Protein AF-A0A838RZT7-F1 (afdb_monomer)

pLDDT: mean 92.06, std 7.46, range [57.22, 98.12]

Foldseek 3Di:
DALVVLVVVLVVQLVVLVVVVVPPDDLFDPLLVLLLVVCLCVLFPHPLVVCVLVPNPQQADPDPLRGGPNSLVVLVVSLVSLVVVCVVLVPDVVVVCVVPVVVVVVLVVLLVVLVPDPRNVSSVSVSSSVVSVVSSLVSLVSGPDNVRSVLVSLSNSCSCQVSQLVSCVPSVVVQQWDADPPPRDIAGQRRHPHNVSSVVSCVVSVVSVVVVVVVVVVVVVD

Solvent-accessible surface area (backbone atoms only — not comparable to full-atom values): 12101 Å² total; per-residue (Å²): 131,62,46,69,58,52,49,51,52,48,52,51,50,36,51,50,52,51,54,55,55,70,67,48,90,65,68,58,64,80,69,56,53,56,42,33,52,52,49,50,46,71,72,26,44,49,64,20,55,52,39,38,75,73,71,40,83,75,35,47,40,95,40,92,72,75,39,28,68,57,42,52,50,53,53,48,52,52,41,53,52,42,51,50,51,43,58,75,68,63,63,62,62,70,56,54,45,65,80,34,48,70,60,46,51,50,53,52,50,58,55,59,52,22,79,78,39,100,50,37,71,53,43,44,56,51,51,59,55,56,54,42,55,62,45,36,50,48,56,38,66,68,33,89,34,37,69,62,36,50,53,49,40,54,50,59,37,44,53,46,57,53,56,50,17,54,45,20,47,74,59,36,45,90,63,2,41,49,60,41,93,87,78,62,51,78,39,60,14,19,54,25,90,30,48,68,58,39,49,51,52,50,50,56,47,49,54,50,51,52,54,51,51,55,53,53,54,52,65,76,74,109

Radius of gyration: 19.71 Å; Cα contacts (8 Å, |Δi|>4): 208; chains: 1; bounding box: 55×35×56 Å

Sequence (222 aa):
MPSSLALFLTFGFVAFLFRRDFRQRSNVTGALWLPVCWVLISASRPVSAWLSLWGFPGAGGSSLEEGSPVDATVYSALLASGVYVLVKRRVRLSEIIQDNAWLTVFFVYCFLAVFWSDFPIVALKRWVKILGHPIMALIVFTEPDPEESLIRLIKRCAYIIVPFSVLFIKYYPQWGREFDPWTGQGTFTGITTGKNALGRDCLILGFFLVWHMLNTWRKERG

Secondary structure (DSSP, 8-state):
--HHHHHHHHHHHHHHHHHHHHHS--S--GGGHHHHHHHHHHTS--HHHHHHHTT-TTSS-SSTTT--HHHHHHHHHHHHHHHHHHHHTT--HHHHHHHTHHHHHHHHHHHHTTTT-SSHHHHHHHHHHHTHHHHHHHHHHTSSSHHHHHHHHHHHHHHHHHHHHHHHHHH-HHHHEEE-TTT--EEE-TTSSSHHHHHHHHHHHHHHHHHHHHHHHHHHH-

Structure (mmCIF, N/CA/C/O backbone):
data_AF-A0A838RZT7-F1
#
_entry.id   AF-A0A838RZT7-F1
#
loop_
_atom_site.group_PDB
_atom_site.id
_atom_site.type_symbol
_atom_site.label_atom_id
_atom_site.label_alt_id
_atom_site.label_comp_id
_atom_site.label_asym_id
_atom_site.label_entity_id
_atom_site.label_seq_id
_atom_site.pdbx_PDB_ins_code
_atom_site.Cartn_x
_atom_site.Cartn_y
_atom_site.Cartn_z
_atom_site.occupancy
_atom_site.B_iso_or_equiv
_atom_site.auth_seq_id
_atom_site.auth_comp_id
_atom_site.auth_asym_id
_atom_site.auth_atom_id
_atom_site.pdbx_PDB_model_num
ATOM 1 N N . MET A 1 1 ? -4.779 -13.699 -28.980 1.00 82.00 1 MET A N 1
ATOM 2 C CA . MET A 1 1 ? -5.606 -12.525 -28.625 1.00 82.00 1 MET A CA 1
ATOM 3 C C . MET A 1 1 ? -4.704 -11.296 -28.586 1.00 82.00 1 MET A C 1
ATOM 5 O O . MET A 1 1 ? -3.638 -11.410 -27.989 1.00 82.00 1 MET A O 1
ATOM 9 N N . PRO A 1 2 ? -5.075 -10.172 -29.225 1.00 93.56 2 PRO A N 1
ATOM 10 C CA . PRO A 1 2 ? -4.287 -8.938 -29.178 1.00 93.56 2 PRO A CA 1
ATOM 11 C C . PRO A 1 2 ? -4.109 -8.426 -27.741 1.00 93.56 2 PRO A C 1
ATOM 13 O O . PRO A 1 2 ? -5.052 -8.481 -26.949 1.00 93.56 2 PRO A O 1
ATOM 16 N N . SER A 1 3 ? -2.925 -7.906 -27.408 1.00 92.75 3 SER A N 1
ATOM 17 C CA . SER A 1 3 ? -2.612 -7.377 -26.069 1.00 92.75 3 SER A CA 1
ATOM 18 C C . SER A 1 3 ? -3.521 -6.207 -25.675 1.00 92.75 3 SER A C 1
ATOM 20 O O . SER A 1 3 ? -4.005 -6.163 -24.546 1.00 92.75 3 SER A O 1
ATOM 22 N N . SER A 1 4 ? -3.854 -5.329 -26.626 1.00 94.56 4 SER A N 1
ATOM 23 C CA . SER A 1 4 ? -4.798 -4.217 -26.444 1.00 94.56 4 SER A CA 1
ATOM 24 C C . SER A 1 4 ? -6.209 -4.680 -26.069 1.00 94.56 4 SER A C 1
ATOM 26 O O . SER A 1 4 ? -6.841 -4.101 -25.186 1.00 94.56 4 SER A O 1
ATOM 28 N N . LEU A 1 5 ? -6.694 -5.761 -26.686 1.00 96.12 5 LEU A N 1
ATOM 29 C CA . LEU A 1 5 ? -7.985 -6.345 -26.332 1.00 96.12 5 LEU A CA 1
ATOM 30 C C . LEU A 1 5 ? -7.934 -6.951 -24.924 1.00 96.12 5 LEU A C 1
ATOM 32 O O . LEU A 1 5 ? -8.882 -6.797 -24.158 1.00 96.12 5 LEU A O 1
ATOM 36 N N . ALA A 1 6 ? -6.828 -7.609 -24.556 1.00 96.19 6 ALA A N 1
ATOM 37 C CA . ALA A 1 6 ? -6.667 -8.197 -23.225 1.00 96.19 6 ALA A CA 1
ATOM 38 C C . ALA A 1 6 ? -6.643 -7.126 -22.134 1.00 96.19 6 ALA A C 1
ATOM 40 O O . ALA A 1 6 ? -7.280 -7.293 -21.092 1.00 96.19 6 ALA A O 1
ATOM 41 N N . LEU A 1 7 ? -5.979 -6.003 -22.406 1.00 96.06 7 LEU A N 1
ATOM 42 C CA . LEU A 1 7 ? -5.993 -4.814 -21.562 1.00 96.06 7 LEU A CA 1
ATOM 43 C C . LEU A 1 7 ? -7.424 -4.306 -21.353 1.00 96.06 7 LEU A C 1
ATOM 45 O O . LEU A 1 7 ? -7.864 -4.191 -20.211 1.00 96.06 7 LEU A O 1
ATOM 49 N N . PHE A 1 8 ? -8.170 -4.073 -22.438 1.00 97.19 8 PHE A N 1
ATOM 50 C CA . PHE A 1 8 ? -9.547 -3.581 -22.365 1.00 97.19 8 PHE A CA 1
ATOM 51 C C . PHE A 1 8 ? -10.467 -4.531 -21.587 1.00 97.19 8 PHE A C 1
ATOM 53 O O . PHE A 1 8 ? -11.194 -4.087 -20.700 1.00 97.19 8 PHE A O 1
ATOM 60 N N . LEU A 1 9 ? -10.394 -5.842 -21.851 1.00 97.44 9 LEU A N 1
ATOM 61 C CA . LEU A 1 9 ? -11.175 -6.833 -21.104 1.00 97.44 9 LEU A CA 1
ATOM 62 C C . LEU A 1 9 ? -10.796 -6.871 -19.622 1.00 97.44 9 LEU A C 1
ATOM 64 O O . LEU A 1 9 ? -11.674 -7.016 -18.777 1.00 97.44 9 LEU A O 1
ATOM 68 N N . THR A 1 10 ? -9.512 -6.709 -19.294 1.00 97.44 10 THR A N 1
ATOM 69 C CA . THR A 1 10 ? -9.046 -6.697 -17.902 1.00 97.44 10 THR A CA 1
ATOM 70 C C . THR A 1 10 ? -9.573 -5.466 -17.175 1.00 97.44 10 THR A C 1
ATOM 72 O O . THR A 1 10 ? -10.178 -5.604 -16.116 1.00 97.44 10 THR A O 1
ATOM 75 N N . PHE A 1 11 ? -9.443 -4.274 -17.762 1.00 97.56 11 PHE A N 1
ATOM 76 C CA . PHE A 1 11 ? -10.029 -3.055 -17.201 1.00 97.56 11 PHE A CA 1
ATOM 77 C C . PHE A 1 11 ? -11.551 -3.154 -17.066 1.00 97.56 11 PHE A C 1
ATOM 79 O O . PHE A 1 11 ? -12.089 -2.798 -16.020 1.00 97.56 11 PHE A O 1
ATOM 86 N N . GLY A 1 12 ? -12.243 -3.685 -18.077 1.00 97.81 12 GLY A N 1
ATOM 87 C CA . GLY A 1 12 ? -13.686 -3.916 -18.030 1.00 97.81 12 GLY A CA 1
ATOM 88 C C . GLY A 1 12 ? -14.090 -4.880 -16.912 1.00 97.81 12 GLY A C 1
ATOM 89 O O . GLY A 1 12 ? -15.036 -4.607 -16.175 1.00 97.81 12 GLY A O 1
ATOM 90 N N . PHE A 1 13 ? -13.339 -5.968 -16.727 1.00 97.94 13 PHE A N 1
ATOM 91 C CA . PHE A 1 13 ? -13.552 -6.930 -15.647 1.00 97.94 13 PHE A CA 1
ATOM 92 C C . PHE A 1 13 ? -13.333 -6.302 -14.265 1.00 97.94 13 PHE A C 1
ATOM 94 O O . PHE A 1 13 ? -14.192 -6.418 -13.392 1.00 97.94 13 PHE A O 1
ATOM 101 N N . VAL A 1 14 ? -12.232 -5.571 -14.076 1.00 97.69 14 VAL A N 1
ATOM 102 C CA . VAL A 1 14 ? -11.932 -4.849 -12.828 1.00 97.69 14 VAL A CA 1
ATOM 103 C C . VAL A 1 14 ? -13.027 -3.821 -12.527 1.00 97.69 14 VAL A C 1
ATOM 105 O O . VAL A 1 14 ? -13.560 -3.786 -11.417 1.00 97.69 14 VAL A O 1
ATOM 108 N N . ALA A 1 15 ? -13.430 -3.026 -13.522 1.00 97.50 15 ALA A N 1
ATOM 109 C CA . ALA A 1 15 ? -14.501 -2.042 -13.388 1.00 97.50 15 ALA A CA 1
ATOM 110 C C . ALA A 1 15 ? -15.843 -2.698 -13.032 1.00 97.50 15 ALA A C 1
ATOM 112 O O . ALA A 1 15 ? -16.579 -2.187 -12.187 1.00 97.50 15 ALA A O 1
ATOM 113 N N . PHE A 1 16 ? -16.154 -3.854 -13.624 1.00 97.62 16 PHE A N 1
ATOM 114 C CA . PHE A 1 16 ? -17.329 -4.645 -13.271 1.00 97.62 16 PHE A CA 1
ATOM 115 C C . PHE A 1 16 ? -17.290 -5.117 -11.808 1.00 97.62 16 PHE A C 1
ATOM 117 O O . PHE A 1 16 ? -18.288 -4.967 -11.096 1.00 97.62 16 PHE A O 1
ATOM 124 N N . LEU A 1 17 ? -16.146 -5.624 -11.332 1.00 96.44 17 LEU A N 1
ATOM 125 C CA . LEU A 1 17 ? -15.973 -6.059 -9.941 1.00 96.44 17 LEU A CA 1
ATOM 126 C C . LEU A 1 17 ? -16.162 -4.903 -8.951 1.00 96.44 17 LEU A C 1
ATOM 128 O O . LEU A 1 17 ? -16.921 -5.041 -7.990 1.00 96.44 17 LEU A O 1
ATOM 132 N N . PHE A 1 18 ? -15.550 -3.744 -9.212 1.00 95.69 18 PHE A N 1
ATOM 133 C CA . PHE A 1 18 ? -15.743 -2.551 -8.383 1.00 95.69 18 PHE A CA 1
ATOM 134 C C . PHE A 1 18 ? -17.178 -2.027 -8.442 1.00 95.69 18 PHE A C 1
ATOM 136 O O . PHE A 1 18 ? -17.748 -1.697 -7.405 1.00 95.69 18 PHE A O 1
ATOM 143 N N . ARG A 1 19 ? -17.816 -2.012 -9.619 1.00 95.12 19 ARG A N 1
ATOM 144 C CA . ARG A 1 19 ? -19.232 -1.632 -9.753 1.00 95.12 19 ARG A CA 1
ATOM 145 C C . ARG A 1 19 ? -20.133 -2.534 -8.912 1.00 95.12 19 ARG A C 1
ATOM 147 O O . ARG A 1 19 ? -21.086 -2.043 -8.310 1.00 95.12 19 ARG A O 1
ATOM 154 N N . ARG A 1 20 ? -19.856 -3.841 -8.870 1.00 94.00 20 ARG A N 1
ATOM 155 C CA . ARG A 1 20 ? -20.589 -4.782 -8.016 1.00 94.00 20 ARG A CA 1
ATOM 156 C C . ARG A 1 20 ? -20.328 -4.510 -6.534 1.00 94.00 20 ARG A C 1
ATOM 158 O O . ARG A 1 20 ? -21.285 -4.498 -5.771 1.00 94.00 20 ARG A O 1
ATOM 165 N N . ASP A 1 21 ? -19.080 -4.255 -6.144 1.00 92.81 21 ASP A N 1
ATOM 166 C CA . ASP A 1 21 ? -18.709 -3.941 -4.755 1.00 92.81 21 ASP A CA 1
ATOM 167 C C . ASP A 1 21 ? -19.373 -2.651 -4.254 1.00 92.81 21 ASP A C 1
ATOM 169 O O . ASP A 1 21 ? -19.960 -2.651 -3.180 1.00 92.81 21 ASP A O 1
ATOM 173 N N . PHE A 1 22 ? -19.384 -1.582 -5.056 1.00 90.31 22 PHE A N 1
ATOM 174 C CA . PHE A 1 22 ? -20.028 -0.312 -4.695 1.00 90.31 22 PHE A CA 1
ATOM 175 C C . PHE A 1 22 ? -21.553 -0.379 -4.612 1.00 90.31 22 PHE A C 1
ATOM 177 O O . PHE A 1 22 ? -22.171 0.443 -3.941 1.00 90.31 22 PHE A O 1
ATOM 184 N N . ARG A 1 23 ? -22.181 -1.336 -5.302 1.00 90.25 23 ARG A N 1
ATOM 185 C CA . ARG A 1 23 ? -23.630 -1.563 -5.202 1.00 90.25 23 ARG A CA 1
ATOM 186 C C . ARG A 1 23 ? -24.026 -2.273 -3.910 1.00 90.25 23 ARG A C 1
ATOM 188 O O . ARG A 1 23 ? -25.194 -2.211 -3.533 1.00 90.25 23 ARG A O 1
ATOM 195 N N . GLN A 1 24 ? -23.091 -2.952 -3.248 1.00 87.12 24 GLN A N 1
ATOM 196 C CA . GLN A 1 24 ? -23.346 -3.546 -1.941 1.00 87.12 24 GLN A CA 1
ATOM 197 C C . GLN A 1 24 ? -23.411 -2.413 -0.915 1.00 87.12 24 GLN A C 1
ATOM 199 O O . GLN A 1 24 ? -22.436 -1.684 -0.743 1.00 87.12 24 GLN A O 1
ATOM 204 N N . ARG A 1 25 ? -24.565 -2.245 -0.253 1.00 75.12 25 ARG A N 1
ATOM 205 C CA . ARG A 1 25 ? -24.696 -1.266 0.832 1.00 75.12 25 ARG A CA 1
ATOM 206 C C . ARG A 1 25 ? -23.724 -1.651 1.936 1.00 75.12 25 ARG A C 1
ATOM 208 O O . ARG A 1 25 ? -23.801 -2.749 2.471 1.00 75.12 25 ARG A O 1
ATOM 215 N N . SER A 1 26 ? -22.804 -0.743 2.208 1.00 79.00 26 SER A N 1
ATOM 216 C CA . SER A 1 26 ? -21.683 -0.942 3.104 1.00 79.00 26 SER A CA 1
ATOM 217 C C . SER A 1 26 ? -21.785 -0.045 4.314 1.00 79.00 26 SER A C 1
ATOM 219 O O . SER A 1 26 ? -22.011 1.153 4.130 1.00 79.00 26 SER A O 1
ATOM 221 N N . ASN A 1 27 ? -21.482 -0.556 5.503 1.00 87.69 27 ASN A N 1
ATOM 222 C CA . ASN A 1 27 ? -21.267 0.302 6.666 1.00 87.69 27 ASN A CA 1
ATOM 223 C C . ASN A 1 27 ? -19.774 0.632 6.846 1.00 87.69 27 ASN A C 1
ATOM 225 O O . ASN A 1 27 ? -19.214 0.503 7.930 1.00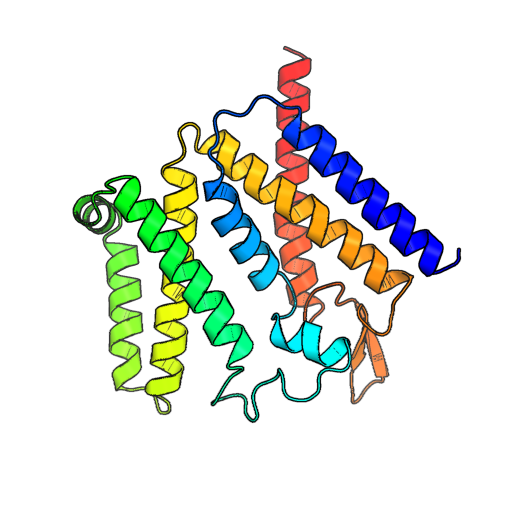 87.69 27 ASN A O 1
ATOM 229 N N . VAL A 1 28 ? -19.108 1.031 5.754 1.00 92.06 28 VAL A N 1
ATOM 230 C CA . VAL A 1 28 ? -17.689 1.425 5.761 1.00 92.06 28 VAL A CA 1
ATOM 231 C C . VAL A 1 28 ? -17.520 2.806 5.149 1.00 92.06 28 VAL A C 1
ATOM 233 O O . VAL A 1 28 ? -18.198 3.177 4.188 1.00 92.06 28 VAL A O 1
ATOM 236 N N . THR A 1 29 ? -16.590 3.575 5.695 1.00 94.19 29 THR A N 1
ATOM 237 C CA . THR A 1 29 ? -16.302 4.935 5.254 1.00 94.19 29 THR A CA 1
ATOM 238 C C . THR A 1 29 ? -15.321 4.962 4.078 1.00 94.19 29 THR A C 1
ATOM 240 O O . THR A 1 29 ? -14.601 4.003 3.790 1.00 94.19 29 THR A O 1
ATOM 243 N N . GLY A 1 30 ? -15.243 6.110 3.396 1.00 93.94 30 GLY A N 1
ATOM 244 C CA . GLY A 1 30 ? -14.281 6.326 2.309 1.00 93.94 30 GLY A CA 1
ATOM 245 C C . GLY A 1 30 ? -12.810 6.260 2.744 1.00 93.94 30 GLY A C 1
ATOM 246 O O . GLY A 1 30 ? -11.941 6.084 1.894 1.00 93.94 30 GLY A O 1
ATOM 247 N N . ALA A 1 31 ? -12.516 6.343 4.046 1.00 95.88 31 ALA A N 1
ATOM 248 C CA . ALA A 1 31 ? -11.150 6.254 4.559 1.00 95.88 31 ALA A CA 1
ATOM 249 C C . ALA A 1 31 ? -10.496 4.887 4.296 1.00 95.88 31 ALA A C 1
ATOM 251 O O . ALA A 1 31 ? -9.271 4.814 4.225 1.00 95.88 31 ALA A O 1
ATOM 252 N N . LEU A 1 32 ? -11.292 3.834 4.067 1.00 96.81 32 LEU A N 1
ATOM 253 C CA . LEU A 1 32 ? -10.810 2.498 3.710 1.00 96.81 32 LEU A CA 1
ATOM 254 C C . LEU A 1 32 ? -9.921 2.489 2.451 1.00 96.81 32 LEU A C 1
ATOM 256 O O . LEU A 1 32 ? -9.091 1.597 2.285 1.00 96.81 32 LEU A O 1
ATOM 260 N N . TRP A 1 33 ? -10.044 3.492 1.574 1.00 97.50 33 TRP A N 1
ATOM 261 C CA . TRP A 1 33 ? -9.166 3.631 0.411 1.00 97.50 33 TRP A CA 1
ATOM 262 C C . TRP A 1 33 ? -7.701 3.884 0.770 1.00 97.50 33 TRP A C 1
ATOM 264 O O . TRP A 1 33 ? -6.833 3.500 -0.007 1.00 97.50 33 TRP A O 1
ATOM 274 N N . LEU A 1 34 ? -7.405 4.457 1.941 1.00 97.88 34 LEU A N 1
ATOM 275 C CA . LEU A 1 34 ? -6.026 4.652 2.395 1.00 97.88 34 LEU A CA 1
ATOM 276 C C . LEU A 1 34 ? -5.319 3.298 2.626 1.00 97.88 34 LEU A C 1
ATOM 278 O O . LEU A 1 34 ? -4.304 3.063 1.964 1.00 97.88 34 LEU A O 1
ATOM 282 N N . PRO A 1 35 ? -5.863 2.364 3.442 1.00 98.00 35 PRO A N 1
ATOM 283 C CA . PRO A 1 35 ? -5.354 0.997 3.524 1.00 98.00 35 PRO A CA 1
ATOM 284 C C . PRO A 1 35 ? -5.303 0.266 2.179 1.00 98.00 35 PRO A C 1
ATOM 286 O O . PRO A 1 35 ? -4.328 -0.432 1.916 1.00 98.00 35 PRO A O 1
ATOM 289 N N . VAL A 1 36 ? -6.310 0.436 1.309 1.00 97.81 36 VAL A N 1
ATOM 290 C CA . VAL A 1 36 ? -6.311 -0.194 -0.026 1.00 97.81 36 VAL A CA 1
ATOM 291 C C . VAL A 1 36 ? -5.107 0.279 -0.839 1.00 97.81 36 VAL A C 1
ATOM 293 O O . VAL A 1 36 ? -4.337 -0.546 -1.321 1.00 97.81 36 VAL A O 1
ATOM 296 N N . CYS A 1 37 ? -4.896 1.592 -0.953 1.00 97.62 37 CYS A N 1
ATOM 297 C CA . CYS A 1 37 ? -3.746 2.152 -1.661 1.00 97.62 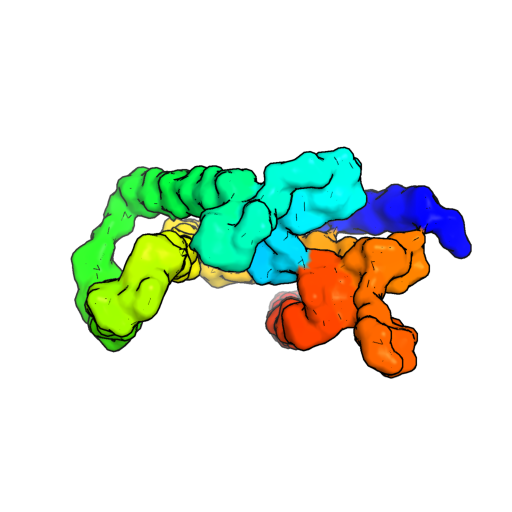37 CYS A CA 1
ATOM 298 C C . CYS A 1 37 ? -2.422 1.699 -1.038 1.00 97.62 37 CYS A C 1
ATOM 300 O O . CYS A 1 37 ? -1.509 1.311 -1.764 1.00 97.62 37 CYS A O 1
ATOM 302 N N . TRP A 1 38 ? -2.324 1.693 0.294 1.00 97.62 38 TRP A N 1
ATOM 303 C CA . TRP A 1 38 ? -1.126 1.237 0.998 1.00 97.62 38 TRP A CA 1
ATOM 304 C C . TRP A 1 38 ? -0.773 -0.214 0.659 1.00 97.62 38 TRP A C 1
ATOM 306 O O . TRP A 1 38 ? 0.375 -0.506 0.317 1.00 97.62 38 TRP A O 1
ATOM 316 N N . VAL A 1 39 ? -1.754 -1.119 0.724 1.00 96.44 39 VAL A N 1
ATOM 317 C CA . VAL A 1 39 ? -1.558 -2.538 0.409 1.00 96.44 39 VAL A CA 1
ATOM 318 C C . VAL A 1 39 ? -1.238 -2.721 -1.069 1.00 96.44 39 VAL A C 1
ATOM 320 O O . VAL A 1 39 ? -0.294 -3.435 -1.376 1.00 96.44 39 VAL A O 1
ATOM 323 N N . LEU A 1 40 ? -1.945 -2.050 -1.983 1.00 96.12 40 LEU A N 1
ATOM 324 C CA . LEU A 1 40 ? -1.673 -2.144 -3.423 1.00 96.12 40 LEU A CA 1
ATOM 325 C C . LEU A 1 40 ? -0.251 -1.709 -3.781 1.00 96.12 40 LEU A C 1
ATOM 327 O O . LEU A 1 40 ? 0.411 -2.378 -4.567 1.00 96.12 40 LEU A O 1
ATOM 331 N N . ILE A 1 41 ? 0.233 -0.611 -3.199 1.00 94.69 41 ILE A N 1
ATOM 332 C CA . ILE A 1 41 ? 1.599 -0.129 -3.442 1.00 94.69 41 ILE A CA 1
ATOM 333 C C . ILE A 1 41 ? 2.623 -1.078 -2.800 1.00 94.69 41 ILE A C 1
ATOM 335 O O . ILE A 1 41 ? 3.670 -1.333 -3.385 1.00 94.69 41 ILE A O 1
ATOM 339 N N . SER A 1 42 ? 2.325 -1.630 -1.620 1.00 93.25 42 SER A N 1
ATOM 340 C CA . SER A 1 42 ? 3.234 -2.546 -0.913 1.00 93.25 42 SER A CA 1
ATOM 341 C C . SER A 1 42 ? 3.296 -3.946 -1.541 1.00 93.25 42 SER A C 1
ATOM 343 O O . SER A 1 42 ? 4.341 -4.589 -1.490 1.00 93.25 42 SER A O 1
ATOM 345 N N . ALA A 1 43 ? 2.194 -4.408 -2.135 1.00 93.62 43 ALA A N 1
ATOM 346 C CA . ALA A 1 43 ? 2.046 -5.687 -2.837 1.00 93.62 43 ALA A CA 1
ATOM 347 C C . ALA A 1 43 ? 2.308 -5.563 -4.352 1.00 93.62 43 ALA A C 1
ATOM 349 O O . ALA A 1 43 ? 1.928 -6.419 -5.145 1.00 93.62 43 ALA A O 1
ATOM 350 N N . SER A 1 44 ? 2.913 -4.463 -4.796 1.00 94.12 44 SER A N 1
ATOM 351 C CA . SER A 1 44 ? 3.317 -4.275 -6.188 1.00 94.12 44 SER A CA 1
ATOM 352 C C . SER A 1 44 ? 4.690 -3.613 -6.260 1.00 94.12 44 SER A C 1
ATOM 354 O O . SER A 1 44 ? 5.387 -3.454 -5.256 1.00 94.12 44 SER A O 1
ATOM 356 N N . ARG A 1 45 ? 5.128 -3.270 -7.473 1.00 91.25 45 ARG A N 1
ATOM 357 C CA . ARG A 1 45 ? 6.307 -2.427 -7.675 1.00 91.25 45 ARG A CA 1
ATOM 358 C C . ARG A 1 45 ? 6.063 -1.040 -7.057 1.00 91.25 45 ARG A C 1
ATOM 360 O O . ARG A 1 45 ? 4.949 -0.522 -7.156 1.00 91.25 45 ARG A O 1
ATOM 367 N N . PRO A 1 46 ? 7.093 -0.406 -6.465 1.00 90.88 46 PRO A N 1
ATOM 368 C CA . PRO A 1 46 ? 6.972 0.969 -5.997 1.00 90.88 46 PRO A CA 1
ATOM 369 C C . PRO A 1 46 ? 6.591 1.911 -7.148 1.00 90.88 46 PRO A C 1
ATOM 371 O O . PRO A 1 46 ? 6.829 1.615 -8.322 1.00 90.88 46 PRO A O 1
ATOM 374 N N . VAL A 1 47 ? 6.000 3.060 -6.817 1.00 92.50 47 VAL A N 1
ATOM 375 C CA . VAL A 1 47 ? 5.480 4.013 -7.812 1.00 92.50 47 VAL A CA 1
ATOM 376 C C . VAL A 1 47 ? 6.603 4.505 -8.723 1.00 92.50 47 VAL A C 1
ATOM 378 O O . VAL A 1 47 ? 6.432 4.572 -9.938 1.00 92.50 47 VAL A O 1
ATOM 381 N N . SER A 1 48 ? 7.780 4.762 -8.157 1.00 91.88 48 SER A N 1
ATOM 382 C CA . SER A 1 48 ? 8.981 5.131 -8.912 1.00 91.88 48 SER A CA 1
ATOM 383 C C . SER A 1 48 ? 9.400 4.099 -9.966 1.00 91.88 48 SER A C 1
ATOM 385 O O . SER A 1 48 ? 9.828 4.467 -11.064 1.00 91.88 48 SER A O 1
ATOM 387 N N . ALA A 1 49 ? 9.236 2.807 -9.667 1.00 89.50 49 ALA A N 1
ATOM 388 C CA . ALA A 1 49 ? 9.536 1.726 -10.597 1.00 89.50 49 ALA A CA 1
ATOM 389 C C . ALA A 1 49 ? 8.495 1.663 -11.721 1.00 89.50 49 ALA A C 1
ATOM 391 O O . ALA A 1 49 ? 8.871 1.484 -12.877 1.00 89.50 49 ALA A O 1
ATOM 392 N N . TRP A 1 50 ? 7.209 1.885 -11.425 1.00 91.88 50 TRP A N 1
ATOM 393 C CA . TRP A 1 50 ? 6.184 2.015 -12.469 1.00 91.88 50 TRP A CA 1
ATOM 394 C C . TRP A 1 50 ? 6.458 3.190 -13.409 1.00 91.88 50 TRP A C 1
ATOM 396 O O . TRP A 1 50 ? 6.422 3.017 -14.624 1.00 91.88 50 TRP A O 1
ATOM 406 N N . LEU A 1 51 ? 6.803 4.358 -12.862 1.00 90.88 51 LEU A N 1
ATOM 407 C CA . LEU A 1 51 ? 7.142 5.539 -13.662 1.00 90.88 51 LEU A CA 1
ATOM 408 C C . LEU A 1 51 ? 8.368 5.302 -14.550 1.00 90.88 51 LEU A C 1
ATOM 410 O O . LEU A 1 51 ? 8.358 5.666 -15.725 1.00 90.88 51 LEU A O 1
ATOM 414 N N . SER A 1 52 ? 9.390 4.628 -14.018 1.00 88.25 52 SER A N 1
ATOM 415 C CA . SER A 1 52 ? 10.569 4.240 -14.799 1.00 88.25 52 SER A CA 1
ATOM 416 C C . SER A 1 52 ? 10.197 3.337 -15.984 1.00 88.25 52 SER A C 1
ATOM 418 O O . SER A 1 52 ? 10.672 3.558 -17.094 1.00 88.25 52 SER A O 1
ATOM 420 N N . LEU A 1 53 ? 9.290 2.369 -15.788 1.00 85.19 53 LEU A N 1
ATOM 421 C CA . LEU A 1 53 ? 8.807 1.481 -16.860 1.00 85.19 53 LEU A CA 1
ATOM 422 C C . LEU A 1 53 ? 7.970 2.206 -17.921 1.00 85.19 53 LEU A C 1
ATOM 424 O O . LEU A 1 53 ? 7.909 1.752 -19.062 1.00 85.19 53 LEU A O 1
ATOM 428 N N . TRP A 1 54 ? 7.324 3.312 -17.556 1.00 84.31 54 TRP A N 1
ATOM 429 C CA . TRP A 1 54 ? 6.542 4.150 -18.470 1.00 84.31 54 TRP A CA 1
ATOM 430 C C . TRP A 1 54 ? 7.372 5.218 -19.189 1.00 84.31 54 TRP A C 1
ATOM 432 O O . TRP A 1 54 ? 6.806 6.053 -19.888 1.00 84.31 54 TRP A O 1
ATOM 442 N N . GLY A 1 55 ? 8.701 5.178 -19.061 1.00 83.94 55 GLY A N 1
ATOM 443 C CA . GLY A 1 55 ? 9.591 6.071 -19.798 1.00 83.94 55 GLY A CA 1
ATOM 444 C C . GLY A 1 55 ? 9.851 7.409 -19.110 1.00 83.94 55 GLY A C 1
ATOM 445 O O . GLY A 1 55 ? 10.199 8.368 -19.792 1.00 83.94 55 GLY A O 1
ATOM 446 N N . PHE A 1 56 ? 9.737 7.476 -17.778 1.00 83.75 56 PHE A N 1
ATOM 447 C CA . PHE A 1 56 ? 10.186 8.618 -16.971 1.00 83.75 56 PHE A CA 1
ATOM 448 C C . PHE A 1 56 ? 11.500 8.289 -16.227 1.00 83.75 56 PHE A C 1
ATOM 450 O O . PHE A 1 56 ? 11.485 8.059 -15.010 1.00 83.75 56 PHE A O 1
ATOM 457 N N . PRO A 1 57 ? 12.649 8.221 -16.936 1.00 66.00 57 PRO A N 1
ATOM 458 C CA . PRO A 1 57 ? 13.948 7.956 -16.324 1.00 66.00 57 PRO A CA 1
ATOM 459 C C . PRO A 1 57 ? 14.326 9.124 -15.401 1.00 66.00 57 PRO A C 1
ATOM 461 O O . PRO A 1 57 ? 14.390 10.270 -15.833 1.00 66.00 57 PRO A O 1
ATOM 464 N N . GLY A 1 58 ? 14.521 8.839 -14.111 1.00 66.25 58 GLY A N 1
ATOM 465 C CA . GLY A 1 58 ? 14.763 9.842 -13.059 1.00 66.25 58 GLY A CA 1
ATOM 466 C C . GLY A 1 58 ? 13.736 9.822 -11.923 1.00 66.25 58 GLY A C 1
ATOM 467 O O . GLY A 1 58 ? 13.950 10.448 -10.891 1.00 66.25 58 GLY A O 1
ATOM 468 N N . ALA A 1 59 ? 12.644 9.063 -12.067 1.00 69.44 59 ALA A N 1
ATOM 469 C CA . ALA A 1 59 ? 11.709 8.826 -10.966 1.00 69.44 59 ALA A CA 1
ATOM 470 C C . ALA A 1 59 ? 12.279 7.881 -9.887 1.00 69.44 59 ALA A C 1
ATOM 472 O O . ALA A 1 59 ? 11.833 7.921 -8.739 1.00 69.44 59 ALA A O 1
ATOM 473 N N . GLY A 1 60 ? 13.237 7.018 -10.243 1.00 63.56 60 GLY A N 1
ATOM 474 C CA . GLY A 1 60 ? 13.941 6.117 -9.323 1.00 63.56 60 GLY A CA 1
ATOM 475 C C . GLY A 1 60 ? 15.000 6.826 -8.470 1.00 63.56 60 GLY A C 1
ATOM 476 O O . GLY A 1 60 ? 15.451 7.914 -8.811 1.00 63.56 60 GLY A O 1
ATOM 477 N N . GLY A 1 61 ? 15.396 6.206 -7.355 1.00 61.66 61 GLY A N 1
ATOM 478 C CA . GLY A 1 61 ? 16.538 6.682 -6.569 1.00 61.66 61 GLY A CA 1
ATOM 479 C C . GLY A 1 61 ? 17.854 6.503 -7.330 1.00 61.66 61 GLY A C 1
ATOM 480 O O . GLY A 1 61 ? 18.039 5.492 -8.006 1.00 61.66 61 GLY A O 1
ATOM 481 N N . SER A 1 62 ? 18.757 7.473 -7.202 1.00 59.59 62 SER A N 1
ATOM 482 C CA . SER A 1 62 ? 20.140 7.441 -7.717 1.00 59.59 62 SER A CA 1
ATOM 483 C C . SER A 1 62 ? 20.956 6.284 -7.113 1.00 59.59 62 SER A C 1
ATOM 485 O O . SER A 1 62 ? 21.809 5.699 -7.777 1.00 59.59 62 SER A O 1
ATOM 487 N N . SER A 1 63 ? 20.659 5.933 -5.859 1.00 67.56 63 SER A N 1
ATOM 488 C CA . SER A 1 63 ? 21.244 4.838 -5.096 1.00 67.56 63 SER A CA 1
ATOM 489 C C . SER A 1 63 ? 20.188 4.181 -4.201 1.00 67.56 63 SER A C 1
ATOM 491 O O . SER A 1 63 ? 19.132 4.750 -3.897 1.00 67.56 63 SER A O 1
ATOM 493 N N . LEU A 1 64 ? 20.482 2.959 -3.750 1.00 66.25 64 LEU A N 1
ATOM 494 C CA . LEU A 1 64 ? 19.615 2.210 -2.835 1.00 66.25 64 LEU A CA 1
ATOM 495 C C . LEU A 1 64 ? 19.468 2.907 -1.464 1.00 66.25 64 LEU A C 1
ATOM 497 O O . LEU A 1 64 ? 18.493 2.670 -0.749 1.00 66.25 64 LEU A O 1
ATOM 501 N N . GLU A 1 65 ? 20.430 3.765 -1.115 1.00 70.88 65 GLU A N 1
ATOM 502 C CA . GLU A 1 65 ? 20.494 4.535 0.131 1.00 70.88 65 GLU A CA 1
ATOM 503 C C . GLU A 1 65 ? 19.690 5.839 0.054 1.00 70.88 65 GLU A C 1
ATOM 505 O O . GLU A 1 65 ? 18.964 6.177 0.994 1.00 70.88 65 GLU A O 1
ATOM 510 N N . GLU A 1 66 ? 19.764 6.556 -1.072 1.00 71.38 66 GLU A N 1
ATOM 511 C CA . GLU A 1 66 ? 19.008 7.799 -1.263 1.00 71.38 66 GLU A CA 1
ATOM 512 C C . GLU A 1 66 ? 17.502 7.527 -1.371 1.00 71.38 66 GLU A C 1
ATOM 514 O O . GLU A 1 66 ? 16.690 8.257 -0.784 1.00 71.38 66 GLU A O 1
ATOM 519 N N . GLY A 1 67 ? 17.135 6.416 -2.022 1.00 79.25 67 GLY A N 1
ATOM 520 C CA . GLY A 1 67 ? 15.747 6.062 -2.306 1.00 79.25 67 GLY A CA 1
ATOM 521 C C . GLY A 1 67 ? 15.108 7.000 -3.335 1.00 79.25 67 GLY A C 1
ATOM 522 O O . GLY A 1 67 ? 15.720 7.954 -3.805 1.00 79.25 67 GLY A O 1
ATOM 523 N N . SER A 1 68 ? 13.860 6.726 -3.724 1.00 88.06 68 SER A N 1
ATOM 524 C CA . SER A 1 68 ? 13.138 7.603 -4.652 1.00 88.06 68 SER A CA 1
ATOM 525 C C . SER A 1 68 ? 12.423 8.733 -3.898 1.00 88.06 68 SER A C 1
ATOM 527 O O . SER A 1 68 ? 11.643 8.441 -2.980 1.00 88.06 68 SER A O 1
ATOM 529 N N . PRO A 1 69 ? 12.592 10.006 -4.308 1.00 89.38 69 PRO A N 1
ATOM 530 C CA . PRO A 1 69 ? 11.811 11.110 -3.757 1.00 89.38 69 PRO A CA 1
ATOM 531 C C . PRO A 1 69 ? 10.314 10.944 -4.047 1.00 89.38 69 PRO A C 1
ATOM 533 O O . PRO A 1 69 ? 9.491 11.277 -3.199 1.00 89.38 69 PRO A O 1
ATOM 536 N N . VAL A 1 70 ? 9.950 10.353 -5.193 1.00 91.75 70 VAL A N 1
ATOM 537 C CA . VAL A 1 70 ? 8.551 10.082 -5.552 1.00 91.75 70 VAL A CA 1
ATOM 538 C C . VAL A 1 70 ? 7.918 9.130 -4.546 1.00 91.75 70 VAL A C 1
ATOM 540 O O . VAL A 1 70 ? 6.856 9.424 -3.996 1.00 91.75 70 VAL A O 1
ATOM 543 N N . ASP A 1 71 ? 8.583 8.010 -4.258 1.00 91.75 71 ASP A N 1
ATOM 544 C CA . ASP A 1 71 ? 8.068 7.054 -3.280 1.00 91.75 71 ASP A CA 1
ATOM 545 C C . ASP A 1 71 ? 7.989 7.689 -1.888 1.00 91.75 71 ASP A C 1
ATOM 547 O O . ASP A 1 71 ? 6.989 7.515 -1.191 1.00 91.75 71 ASP A O 1
ATOM 551 N N . ALA A 1 72 ? 9.003 8.466 -1.491 1.00 91.25 72 ALA A N 1
ATOM 552 C CA . ALA A 1 72 ? 9.005 9.168 -0.211 1.00 91.25 72 ALA A CA 1
ATOM 553 C C . ALA A 1 72 ? 7.794 10.104 -0.073 1.00 91.25 72 ALA A C 1
ATOM 555 O O . ALA A 1 72 ? 7.114 10.066 0.956 1.00 91.25 72 ALA A O 1
ATOM 556 N N . THR A 1 73 ? 7.470 10.885 -1.107 1.00 93.88 73 THR A N 1
ATOM 557 C CA . THR A 1 73 ? 6.289 11.757 -1.121 1.00 93.88 73 THR A CA 1
ATOM 558 C C . THR A 1 73 ? 4.993 10.955 -1.052 1.00 93.88 73 THR A C 1
ATOM 560 O O . THR A 1 73 ? 4.128 11.281 -0.240 1.00 93.88 73 THR A O 1
ATOM 563 N N . VAL A 1 74 ? 4.858 9.880 -1.837 1.00 95.31 74 VAL A N 1
ATOM 564 C CA . VAL A 1 74 ? 3.649 9.036 -1.848 1.00 95.31 74 VAL A CA 1
ATOM 565 C C . VAL A 1 74 ? 3.398 8.405 -0.477 1.00 95.31 74 VAL A C 1
ATOM 567 O O . VAL A 1 74 ? 2.297 8.521 0.065 1.00 95.31 74 VAL A O 1
ATOM 570 N N . TYR A 1 75 ? 4.412 7.775 0.124 1.00 95.19 75 TYR A N 1
ATOM 571 C CA . TYR A 1 75 ? 4.267 7.160 1.444 1.00 95.19 75 TYR A CA 1
ATOM 572 C C . TYR A 1 75 ? 4.025 8.207 2.537 1.00 95.19 75 TYR A C 1
ATOM 574 O O . TYR A 1 75 ? 3.189 7.977 3.409 1.00 95.19 75 TYR A O 1
ATOM 582 N N . SER A 1 76 ? 4.685 9.369 2.474 1.00 94.88 76 SER A N 1
ATOM 583 C CA . SER A 1 76 ? 4.470 10.458 3.438 1.00 94.88 76 SER A CA 1
ATOM 584 C C . SER A 1 76 ? 3.058 11.037 3.342 1.00 94.88 76 SER A C 1
ATOM 586 O O . SER A 1 76 ? 2.429 11.278 4.369 1.00 94.88 76 SER A O 1
ATOM 588 N N . ALA A 1 77 ? 2.519 11.199 2.130 1.00 97.06 77 ALA A N 1
ATOM 589 C CA . ALA A 1 77 ? 1.149 11.658 1.920 1.00 97.06 77 ALA A CA 1
ATOM 590 C C . ALA A 1 77 ? 0.120 10.651 2.459 1.00 97.06 77 ALA A C 1
ATOM 592 O O . ALA A 1 77 ? -0.844 11.050 3.117 1.00 97.06 77 ALA A O 1
ATOM 593 N N . LEU A 1 78 ? 0.337 9.347 2.239 1.00 97.31 78 LEU A N 1
ATOM 594 C CA . LEU A 1 78 ? -0.513 8.289 2.797 1.00 97.31 78 LEU A CA 1
ATOM 595 C C . LEU A 1 78 ? -0.450 8.250 4.327 1.00 97.31 78 LEU A C 1
ATOM 597 O O . LEU A 1 78 ? -1.491 8.143 4.974 1.00 97.31 78 LEU A O 1
ATOM 601 N N . LEU A 1 79 ? 0.746 8.380 4.905 1.00 97.00 79 LEU A N 1
ATOM 602 C CA . LEU A 1 79 ? 0.952 8.454 6.352 1.00 97.00 79 LEU A CA 1
ATOM 603 C C . LEU A 1 79 ? 0.242 9.667 6.955 1.00 97.00 79 LEU A C 1
ATOM 605 O O . LEU A 1 79 ? -0.557 9.506 7.874 1.00 97.00 79 LEU A O 1
ATOM 609 N N . ALA A 1 80 ? 0.476 10.862 6.408 1.00 97.81 80 ALA A N 1
ATOM 610 C CA . ALA A 1 80 ? -0.150 12.096 6.873 1.00 97.81 80 ALA A CA 1
ATOM 611 C C . ALA A 1 80 ? -1.682 12.021 6.782 1.00 97.81 80 ALA A C 1
ATOM 613 O O . ALA A 1 80 ? -2.378 12.364 7.738 1.00 97.81 80 ALA A O 1
ATOM 614 N N . SER A 1 81 ? -2.210 11.498 5.671 1.00 98.12 81 SER A N 1
ATOM 615 C CA . SER A 1 81 ? -3.652 11.292 5.485 1.00 98.12 81 SER A CA 1
ATOM 616 C C . SER A 1 81 ? -4.217 10.281 6.486 1.00 98.12 81 SER A C 1
ATOM 618 O O . SER A 1 81 ? -5.293 10.496 7.040 1.00 98.12 81 SER A O 1
ATOM 620 N N . GLY A 1 82 ? -3.489 9.195 6.758 1.00 97.25 82 GLY A N 1
ATOM 621 C CA . GLY A 1 82 ? -3.893 8.189 7.735 1.00 97.25 82 GLY A CA 1
ATOM 622 C C . GLY A 1 82 ? -3.927 8.734 9.161 1.00 97.25 82 GLY A C 1
ATOM 623 O O . GLY A 1 82 ? -4.928 8.572 9.856 1.00 97.25 82 GLY A O 1
ATOM 624 N N . VAL A 1 83 ? -2.885 9.464 9.572 1.00 96.88 83 VAL A N 1
ATOM 625 C CA . VAL A 1 83 ? -2.848 10.156 10.871 1.00 96.88 83 VAL A CA 1
ATOM 626 C C . VAL A 1 83 ? -3.999 11.154 10.981 1.00 96.88 83 VAL A C 1
ATOM 628 O O . VAL A 1 83 ? -4.712 11.150 11.981 1.00 96.88 83 VAL A O 1
ATOM 631 N N . TYR A 1 84 ? -4.244 11.955 9.940 1.00 97.75 84 TYR A N 1
ATOM 632 C CA . TYR A 1 84 ? -5.360 12.901 9.908 1.00 97.75 84 TYR A CA 1
ATOM 633 C C . TYR A 1 84 ? -6.718 12.212 10.129 1.00 97.75 84 TYR A C 1
ATOM 635 O O . TYR A 1 84 ? -7.531 12.684 10.928 1.00 97.75 84 TYR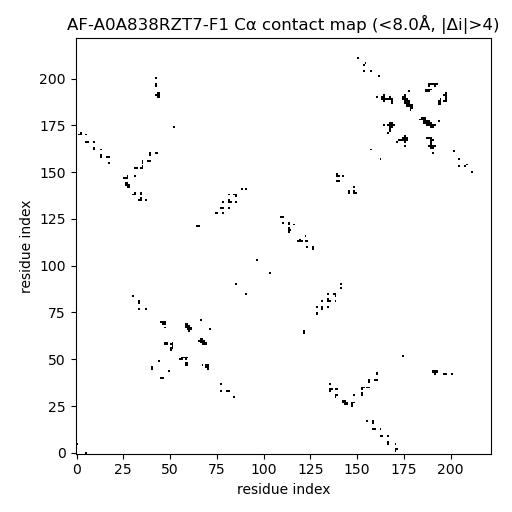 A O 1
ATOM 643 N N . VAL A 1 85 ? -6.959 11.067 9.480 1.00 97.44 85 VAL A N 1
ATOM 644 C CA . VAL A 1 85 ? -8.180 10.272 9.687 1.00 97.44 85 VAL A CA 1
ATOM 645 C C . VAL A 1 85 ? -8.292 9.780 11.131 1.00 97.44 85 VAL A C 1
ATOM 647 O O . VAL A 1 85 ? -9.358 9.921 11.732 1.00 97.44 85 VAL A O 1
ATOM 650 N N . LEU A 1 86 ? -7.218 9.235 11.710 1.00 96.62 86 LEU A N 1
ATOM 651 C CA . LEU A 1 86 ? -7.228 8.722 13.086 1.00 96.62 86 LEU A CA 1
ATOM 652 C C . LEU A 1 86 ? -7.463 9.834 14.119 1.00 96.62 86 LEU A C 1
ATOM 654 O O . LEU A 1 86 ? -8.235 9.648 15.061 1.00 96.62 86 LEU A O 1
ATOM 658 N N . VAL A 1 87 ? -6.881 11.017 13.903 1.00 96.19 87 VAL A N 1
ATOM 659 C CA . VAL A 1 87 ? -7.129 12.209 14.730 1.00 96.19 87 VAL A CA 1
ATOM 660 C C . VAL A 1 87 ? -8.592 12.641 14.628 1.00 96.19 87 VAL A C 1
ATOM 662 O O . VAL A 1 87 ? -9.238 12.878 15.649 1.00 96.19 87 VAL A O 1
ATOM 665 N N . LYS A 1 88 ? -9.164 12.672 13.416 1.00 96.19 88 LYS A N 1
ATOM 666 C CA . LYS A 1 88 ? -10.584 13.004 13.206 1.00 96.19 88 LYS A CA 1
ATOM 667 C C . LYS A 1 88 ? -11.524 11.999 13.881 1.00 96.19 88 LYS A C 1
ATOM 669 O O . LYS A 1 88 ? -12.578 12.393 14.375 1.00 96.19 88 LYS A O 1
ATOM 674 N N . ARG A 1 89 ? -11.130 10.724 13.938 1.00 95.25 89 ARG A N 1
ATOM 675 C CA . ARG A 1 89 ? -11.840 9.653 14.658 1.00 95.25 89 ARG A CA 1
ATOM 676 C C . ARG A 1 89 ? -11.623 9.675 16.175 1.00 95.25 89 ARG A C 1
ATOM 678 O O . ARG A 1 89 ? -12.226 8.864 16.866 1.00 95.25 89 ARG A O 1
ATOM 685 N N . ARG A 1 90 ? -10.809 10.605 16.696 1.00 93.62 90 ARG A N 1
ATOM 686 C CA . ARG A 1 90 ? -10.493 10.764 18.129 1.00 93.62 90 ARG A CA 1
ATOM 687 C C . ARG A 1 90 ? -9.991 9.470 18.775 1.00 93.62 90 ARG A C 1
ATOM 689 O O . ARG A 1 90 ? -10.352 9.139 19.902 1.00 93.62 90 ARG A O 1
ATOM 696 N N . VAL A 1 91 ? -9.159 8.738 18.042 1.00 91.75 91 VAL A N 1
ATOM 697 C CA . VAL A 1 91 ? -8.588 7.475 18.511 1.00 91.75 91 VAL A CA 1
ATOM 698 C C . VAL A 1 91 ? -7.660 7.735 19.701 1.00 91.75 91 VAL A C 1
ATOM 700 O O . VAL A 1 91 ? -6.725 8.532 19.613 1.00 91.75 91 VAL A O 1
ATOM 703 N N . ARG A 1 92 ? -7.909 7.052 20.822 1.00 92.38 92 ARG A N 1
ATOM 704 C CA . ARG A 1 92 ? -7.116 7.175 22.052 1.00 92.38 92 ARG A CA 1
ATOM 705 C C . ARG A 1 92 ? -5.839 6.340 21.939 1.00 92.38 92 ARG A C 1
ATOM 707 O O . ARG A 1 92 ? -5.813 5.169 22.298 1.00 92.38 92 ARG A O 1
ATOM 714 N N . LEU A 1 93 ? -4.764 6.949 21.432 1.00 87.31 93 LEU A N 1
ATOM 715 C CA . LEU A 1 93 ? -3.469 6.274 21.238 1.00 87.31 93 LEU A CA 1
ATOM 716 C C . LEU A 1 93 ? -2.895 5.679 22.530 1.00 87.31 93 LEU A C 1
ATOM 718 O O . LEU A 1 93 ? -2.234 4.646 22.479 1.00 87.31 93 LEU A O 1
ATOM 722 N N . SER A 1 94 ? -3.167 6.300 23.680 1.00 88.19 94 SER A N 1
ATOM 723 C CA . SER A 1 94 ? -2.742 5.790 24.986 1.00 88.19 94 SER A CA 1
ATOM 724 C C . SER A 1 94 ? -3.306 4.400 25.281 1.00 88.19 94 SER A C 1
ATOM 726 O O . SER A 1 94 ? -2.575 3.553 25.778 1.00 88.19 94 SER A O 1
ATOM 728 N N . GLU A 1 95 ? -4.571 4.153 24.936 1.00 90.19 95 GLU A N 1
ATOM 729 C CA . GLU A 1 95 ? -5.220 2.853 25.145 1.00 90.19 95 GLU A CA 1
ATOM 730 C C . GLU A 1 95 ? -4.621 1.802 24.216 1.00 90.19 95 GLU A C 1
ATOM 732 O O . GLU A 1 95 ? -4.228 0.734 24.662 1.00 90.19 95 GLU A O 1
ATOM 737 N N . ILE A 1 96 ? -4.416 2.151 22.942 1.00 90.06 96 ILE A N 1
ATOM 738 C CA . ILE A 1 96 ? -3.794 1.243 21.969 1.00 90.06 96 ILE A CA 1
ATOM 739 C C . ILE A 1 96 ? -2.395 0.818 22.421 1.00 90.06 96 ILE A C 1
ATOM 741 O O . ILE A 1 96 ? -2.042 -0.353 22.295 1.00 90.06 96 ILE A O 1
ATOM 745 N N . ILE A 1 97 ? -1.597 1.755 22.938 1.00 90.25 97 ILE A N 1
ATOM 746 C CA . ILE A 1 97 ? -0.248 1.467 23.435 1.00 90.25 97 ILE A CA 1
ATOM 747 C C . ILE A 1 97 ? -0.301 0.523 24.644 1.00 90.25 97 ILE A C 1
ATOM 749 O O . ILE A 1 97 ? 0.498 -0.412 24.712 1.00 90.25 97 ILE A O 1
ATOM 753 N N . GLN A 1 98 ? -1.242 0.742 25.568 1.00 90.94 98 GLN A N 1
ATOM 754 C CA . GLN A 1 98 ? -1.421 -0.103 26.753 1.00 90.94 98 GLN A CA 1
ATOM 755 C C . GLN A 1 98 ? -1.872 -1.519 26.376 1.00 90.94 98 GLN A C 1
ATOM 757 O O . GLN A 1 98 ? -1.280 -2.492 26.845 1.00 90.94 98 GLN A O 1
ATOM 762 N N . ASP A 1 99 ? -2.831 -1.636 25.459 1.00 92.94 99 ASP A N 1
ATOM 763 C CA . ASP A 1 99 ? -3.367 -2.922 25.004 1.00 92.94 99 ASP A CA 1
ATOM 764 C C . ASP A 1 99 ? -2.373 -3.702 24.123 1.00 92.94 99 ASP A C 1
ATOM 766 O O . ASP A 1 99 ? -2.478 -4.918 23.975 1.00 92.94 99 ASP A O 1
ATOM 770 N N . ASN A 1 100 ? -1.375 -3.021 23.545 1.00 94.31 100 ASN A N 1
ATOM 771 C CA . ASN A 1 100 ? -0.389 -3.602 22.629 1.00 94.31 100 ASN A CA 1
ATOM 772 C C . ASN A 1 100 ? 1.051 -3.357 23.110 1.00 94.31 100 ASN A C 1
ATOM 774 O O . ASN A 1 100 ? 1.929 -2.974 22.327 1.00 94.31 100 ASN A O 1
ATOM 778 N N . ALA A 1 101 ? 1.312 -3.592 24.400 1.00 93.56 101 ALA A N 1
ATOM 779 C CA . ALA A 1 101 ? 2.607 -3.322 25.029 1.00 93.56 101 ALA A CA 1
ATOM 780 C C . ALA A 1 101 ? 3.789 -3.977 24.288 1.00 93.56 101 ALA A C 1
ATOM 782 O O . ALA A 1 101 ? 4.772 -3.306 23.981 1.00 93.56 101 ALA A O 1
ATOM 783 N N . TRP A 1 102 ? 3.680 -5.257 23.917 1.00 95.25 102 TRP A N 1
ATOM 784 C CA . TRP A 1 102 ? 4.745 -5.975 23.202 1.00 95.25 102 TRP A CA 1
ATOM 785 C C . TRP A 1 102 ? 5.040 -5.397 21.819 1.00 95.25 102 TRP A C 1
ATOM 787 O O . TRP A 1 102 ? 6.203 -5.263 21.438 1.00 95.25 102 TRP A O 1
ATOM 797 N N . LEU A 1 103 ? 3.996 -5.012 21.082 1.00 93.19 103 LEU A N 1
ATOM 798 C CA . LEU A 1 103 ? 4.159 -4.360 19.787 1.00 93.19 103 LEU A CA 1
ATOM 799 C C . LEU A 1 103 ? 4.841 -3.001 19.963 1.00 93.19 103 LEU A C 1
ATOM 801 O O . LEU A 1 103 ? 5.771 -2.680 19.229 1.00 93.19 103 LEU A O 1
ATOM 805 N N . THR A 1 104 ? 4.432 -2.233 20.974 1.00 94.00 104 THR A N 1
ATOM 806 C CA . THR A 1 104 ? 5.052 -0.944 21.304 1.00 94.00 104 THR A CA 1
ATOM 807 C C . THR A 1 104 ? 6.533 -1.115 21.637 1.00 94.00 104 THR A C 1
ATOM 809 O O . THR A 1 104 ? 7.365 -0.412 21.069 1.00 94.00 104 THR A O 1
ATOM 812 N N . VAL A 1 105 ? 6.882 -2.083 22.491 1.00 95.94 105 VAL A N 1
ATOM 813 C CA . VAL A 1 105 ? 8.277 -2.406 22.833 1.00 95.94 105 VAL A CA 1
ATOM 814 C C . VAL A 1 105 ? 9.074 -2.757 21.580 1.00 95.94 105 VAL A C 1
ATOM 816 O O . VAL A 1 105 ? 10.179 -2.249 21.408 1.00 95.94 105 VAL A O 1
ATOM 819 N N . PHE A 1 106 ? 8.511 -3.557 20.672 1.00 95.38 106 PHE A N 1
ATOM 820 C CA . PHE A 1 106 ? 9.158 -3.883 19.402 1.00 95.38 106 PHE A CA 1
ATOM 821 C C . PHE A 1 106 ? 9.413 -2.634 18.540 1.00 95.38 106 PHE A C 1
ATOM 823 O O . PHE A 1 106 ? 10.525 -2.442 18.053 1.00 95.38 106 PHE A O 1
ATOM 830 N N . PHE A 1 107 ? 8.433 -1.737 18.398 1.00 94.69 107 PHE A N 1
ATOM 831 C CA . PHE A 1 107 ? 8.606 -0.490 17.644 1.00 94.69 107 PHE A CA 1
ATOM 832 C C . PHE A 1 107 ? 9.632 0.459 18.276 1.00 94.69 107 PHE A C 1
ATOM 834 O O . PHE A 1 107 ? 10.415 1.074 17.546 1.00 94.69 107 PHE A O 1
ATOM 841 N N . VAL A 1 108 ? 9.653 0.561 19.609 1.00 95.69 108 VAL A N 1
ATOM 842 C CA . VAL A 1 108 ? 10.652 1.339 20.359 1.00 95.69 108 VAL A CA 1
ATOM 843 C C . VAL A 1 108 ? 12.039 0.728 20.185 1.00 95.69 108 VAL A C 1
ATOM 845 O O . VAL A 1 108 ? 12.989 1.451 19.908 1.00 95.69 108 VAL A O 1
ATOM 848 N N . TYR A 1 109 ? 12.164 -0.596 20.259 1.00 95.94 109 TYR A N 1
ATOM 849 C CA . TYR A 1 109 ? 13.417 -1.286 19.972 1.00 95.94 109 TYR A CA 1
ATOM 850 C C . TYR A 1 109 ? 13.910 -0.988 18.548 1.00 95.94 109 TYR A C 1
ATOM 852 O O . TYR A 1 109 ? 15.063 -0.601 18.369 1.00 95.94 109 TYR A O 1
ATOM 860 N N . CYS A 1 110 ? 13.036 -1.075 17.538 1.00 95.38 110 CYS A N 1
ATOM 861 C CA . CYS A 1 110 ? 13.391 -0.720 16.163 1.00 95.38 110 CYS A CA 1
ATOM 862 C C . CYS A 1 110 ? 13.802 0.753 16.014 1.00 95.38 110 CYS A C 1
ATOM 864 O O . CYS A 1 110 ? 14.629 1.056 15.159 1.00 95.38 110 CYS A O 1
ATOM 866 N N . PHE A 1 111 ? 13.240 1.659 16.821 1.00 96.94 111 PHE A N 1
ATOM 867 C CA . PHE A 1 111 ? 13.650 3.063 16.847 1.00 96.94 111 PHE A CA 1
ATOM 868 C C . PHE A 1 111 ? 15.046 3.220 17.448 1.00 96.94 111 PHE A C 1
ATOM 870 O O . PHE A 1 111 ?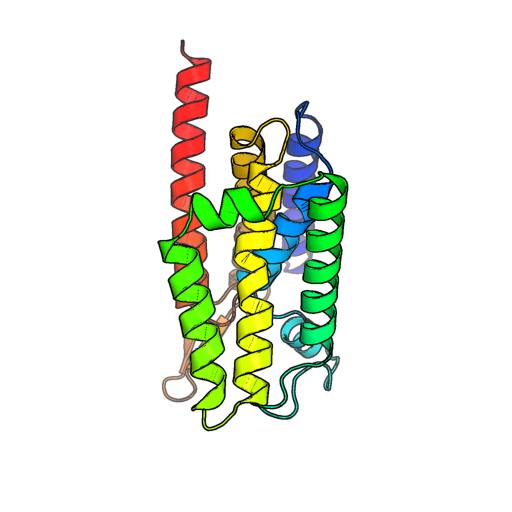 15.901 3.870 16.857 1.00 96.94 111 PHE A O 1
ATOM 877 N N . LEU A 1 112 ? 15.304 2.582 18.593 1.00 97.25 112 LEU A N 1
ATOM 878 C CA . LEU A 1 112 ? 16.618 2.607 19.235 1.00 97.25 112 LEU A CA 1
ATOM 879 C C . LEU A 1 112 ? 17.700 2.011 18.324 1.00 97.25 112 LEU A C 1
ATOM 881 O O . LEU A 1 112 ? 18.813 2.529 18.269 1.00 97.25 112 LEU A O 1
ATOM 885 N N . ALA A 1 113 ? 17.341 1.003 17.525 1.00 96.06 113 ALA A N 1
ATOM 886 C CA . ALA A 1 113 ? 18.242 0.389 16.561 1.00 96.06 113 ALA A CA 1
ATOM 887 C C . ALA A 1 113 ? 18.724 1.313 15.436 1.00 96.06 113 ALA A C 1
ATOM 889 O O . ALA A 1 113 ? 19.724 1.019 14.784 1.00 96.06 113 ALA A O 1
ATOM 890 N N . VAL A 1 114 ? 18.061 2.452 15.227 1.00 96.75 114 VAL A N 1
ATOM 891 C CA . VAL A 1 114 ? 18.517 3.479 14.284 1.00 96.75 114 VAL A CA 1
ATOM 892 C C . VAL A 1 114 ? 19.844 4.097 14.735 1.00 96.75 114 VAL A C 1
ATOM 894 O O . VAL A 1 114 ? 20.678 4.407 13.887 1.00 96.75 114 VAL A O 1
ATOM 897 N N . PHE A 1 115 ? 20.068 4.253 16.045 1.00 96.19 115 PHE A N 1
ATOM 898 C CA . PHE A 1 115 ? 21.236 4.969 16.574 1.00 96.19 115 PHE A CA 1
ATOM 899 C C . PHE A 1 115 ? 22.555 4.210 16.412 1.00 96.19 115 PHE A C 1
ATOM 901 O O . PHE A 1 115 ? 23.602 4.843 16.332 1.00 96.19 115 PHE A O 1
ATOM 908 N N . TRP A 1 116 ? 22.515 2.878 16.344 1.00 95.69 116 TRP A N 1
ATOM 909 C CA . TRP A 1 116 ? 23.698 2.042 16.111 1.00 95.69 116 TRP A CA 1
ATOM 910 C C . TRP A 1 116 ? 23.768 1.488 14.680 1.00 95.69 116 TRP A C 1
ATOM 912 O O . TRP A 1 116 ? 24.516 0.551 14.415 1.00 95.69 116 TRP A O 1
ATOM 922 N N . SER A 1 117 ? 22.964 2.022 13.757 1.00 94.19 117 SER A N 1
ATOM 923 C CA . SER A 1 117 ? 23.021 1.645 12.345 1.00 94.19 117 SER A CA 1
ATOM 924 C C . SER A 1 117 ? 24.173 2.357 11.640 1.00 94.19 117 SER A C 1
ATOM 926 O O . SER A 1 117 ? 24.360 3.553 11.833 1.00 94.19 117 SER A O 1
ATOM 928 N N . ASP A 1 118 ? 24.856 1.666 10.725 1.00 94.31 118 ASP A N 1
ATOM 929 C CA . ASP A 1 118 ? 25.830 2.291 9.815 1.00 94.31 118 ASP A CA 1
ATOM 930 C C . ASP A 1 118 ? 25.184 3.339 8.885 1.00 94.31 118 ASP A C 1
ATOM 932 O O . ASP A 1 118 ? 25.858 4.228 8.369 1.00 94.31 118 ASP A O 1
ATOM 936 N N . PHE A 1 119 ? 23.853 3.284 8.712 1.00 92.50 119 PHE A N 1
ATOM 937 C CA . PHE A 1 119 ? 23.072 4.217 7.895 1.00 92.50 119 PHE A CA 1
ATOM 938 C C . PHE A 1 119 ? 21.881 4.813 8.676 1.00 92.50 119 PHE A C 1
ATOM 940 O O . PHE A 1 119 ? 20.721 4.542 8.329 1.00 92.50 119 PHE A O 1
ATOM 947 N N . PRO A 1 120 ? 22.109 5.662 9.702 1.00 93.00 120 PRO A N 1
ATOM 948 C CA . PRO A 1 120 ? 21.053 6.125 10.610 1.00 93.00 120 PRO A CA 1
ATOM 949 C C . PRO A 1 120 ? 19.895 6.829 9.897 1.00 93.00 120 PRO A C 1
ATOM 951 O O . PRO A 1 120 ? 18.727 6.580 10.184 1.00 93.00 120 PRO A O 1
ATOM 954 N N . ILE A 1 121 ? 20.187 7.673 8.904 1.00 92.38 121 ILE A N 1
ATOM 955 C CA . ILE A 1 121 ? 19.150 8.412 8.168 1.00 92.38 121 ILE A CA 1
ATOM 956 C C . ILE A 1 121 ? 18.280 7.470 7.322 1.00 92.38 121 ILE A C 1
ATOM 958 O O . ILE A 1 121 ? 17.061 7.640 7.254 1.00 92.38 121 ILE A O 1
ATOM 962 N N . VAL A 1 122 ? 18.875 6.447 6.703 1.00 91.56 122 VAL A N 1
ATOM 963 C CA . VAL A 1 122 ? 18.138 5.444 5.915 1.00 91.56 122 VAL A CA 1
ATOM 964 C C . VAL A 1 122 ? 17.288 4.572 6.837 1.00 91.56 122 VAL A C 1
ATOM 966 O O . VAL A 1 122 ? 16.113 4.324 6.549 1.00 91.56 122 VAL A O 1
ATOM 969 N N . ALA A 1 123 ? 17.852 4.146 7.969 1.00 93.38 123 ALA A N 1
ATOM 970 C CA . ALA A 1 123 ? 17.145 3.384 8.990 1.00 93.38 123 ALA A CA 1
ATOM 971 C C . ALA A 1 123 ? 15.957 4.176 9.565 1.00 93.38 123 ALA A C 1
ATOM 973 O O . ALA A 1 123 ? 14.854 3.635 9.646 1.00 93.38 123 ALA A O 1
ATOM 974 N N . LEU A 1 124 ? 16.131 5.471 9.847 1.00 94.25 124 LEU A N 1
ATOM 975 C CA . LEU A 1 124 ? 15.060 6.352 10.315 1.00 94.25 124 LEU A CA 1
ATOM 976 C C . LEU A 1 124 ? 13.918 6.463 9.295 1.00 94.25 124 LEU A C 1
ATOM 978 O O . LEU A 1 124 ? 12.756 6.273 9.654 1.00 94.25 124 LEU A O 1
ATOM 982 N N . LYS A 1 125 ? 14.227 6.703 8.010 1.00 91.62 125 LYS A N 1
ATOM 983 C CA . LYS A 1 125 ? 13.219 6.737 6.929 1.00 91.62 125 LYS A CA 1
ATOM 984 C C . LYS A 1 125 ? 12.421 5.428 6.865 1.00 91.62 125 LYS A C 1
ATOM 986 O O . LYS A 1 125 ? 11.197 5.449 6.717 1.00 91.62 125 LYS A O 1
ATOM 991 N N . ARG A 1 126 ? 13.100 4.280 6.993 1.00 91.62 126 ARG A N 1
ATOM 992 C CA . ARG A 1 126 ? 12.457 2.954 7.016 1.00 91.62 126 ARG A CA 1
ATOM 993 C C . ARG A 1 126 ? 11.575 2.784 8.248 1.00 91.62 126 ARG A C 1
ATOM 995 O O . ARG A 1 126 ? 10.442 2.342 8.099 1.00 91.62 126 ARG A O 1
ATOM 1002 N N . TRP A 1 127 ? 12.047 3.181 9.426 1.00 95.38 127 TRP A N 1
ATOM 1003 C CA . TRP A 1 127 ? 11.273 3.116 10.664 1.00 95.38 127 TRP A CA 1
ATOM 1004 C C . TRP A 1 127 ? 9.982 3.944 10.579 1.00 95.38 127 TRP A C 1
ATOM 1006 O O . TRP A 1 127 ? 8.902 3.417 10.847 1.00 95.38 127 TRP A O 1
ATOM 1016 N N . VAL A 1 128 ? 10.061 5.185 10.078 1.00 94.94 128 VAL A N 1
ATOM 1017 C CA . VAL A 1 128 ? 8.880 6.034 9.831 1.00 94.94 128 VAL A CA 1
ATOM 1018 C C . VAL A 1 128 ? 7.908 5.360 8.860 1.00 94.94 128 VAL A C 1
ATOM 1020 O O . VAL A 1 128 ? 6.704 5.338 9.105 1.00 94.94 128 VAL A O 1
ATOM 1023 N N . LYS A 1 129 ? 8.408 4.748 7.778 1.00 93.50 129 LYS A N 1
ATOM 1024 C CA . LYS A 1 129 ? 7.563 4.000 6.836 1.00 93.50 129 LYS A CA 1
ATOM 1025 C C . LYS A 1 129 ? 6.868 2.807 7.505 1.00 93.50 129 LYS A C 1
ATOM 1027 O O . LYS A 1 129 ? 5.709 2.535 7.192 1.00 93.50 129 LYS A O 1
ATOM 1032 N N . ILE A 1 130 ? 7.533 2.097 8.422 1.00 94.50 130 ILE A N 1
ATOM 1033 C CA . ILE A 1 130 ? 6.941 0.935 9.106 1.00 94.50 130 ILE A CA 1
ATOM 1034 C C . ILE A 1 130 ? 5.726 1.354 9.946 1.00 94.50 130 ILE A C 1
ATOM 1036 O O . ILE A 1 130 ? 4.756 0.597 9.959 1.00 94.50 130 ILE A O 1
ATOM 1040 N N . LEU A 1 131 ? 5.702 2.564 10.527 1.00 94.94 131 LEU A N 1
ATOM 1041 C CA . LEU A 1 131 ? 4.529 3.105 11.240 1.00 94.94 131 LEU A CA 1
ATOM 1042 C C . LEU A 1 131 ? 3.259 3.165 10.376 1.00 94.94 131 LEU A C 1
ATOM 1044 O O . LEU A 1 131 ? 2.150 3.175 10.908 1.00 94.94 131 LEU A O 1
ATOM 1048 N N . GLY A 1 132 ? 3.385 3.137 9.048 1.00 95.94 132 GLY A N 1
ATOM 1049 C CA . GLY A 1 132 ? 2.227 3.068 8.162 1.00 95.94 132 GLY A CA 1
ATOM 1050 C C . GLY A 1 132 ? 1.396 1.806 8.351 1.00 95.94 132 GLY A C 1
ATOM 1051 O O . GLY A 1 132 ? 0.177 1.879 8.266 1.00 95.94 132 GLY A O 1
ATOM 1052 N N . HIS A 1 133 ? 2.007 0.672 8.700 1.00 95.12 133 HIS A N 1
ATOM 1053 C CA . HIS A 1 133 ? 1.273 -0.577 8.926 1.00 95.12 133 HIS A CA 1
ATOM 1054 C C . HIS A 1 133 ? 0.266 -0.462 10.084 1.00 95.12 133 HIS A C 1
ATOM 1056 O O . HIS A 1 133 ? -0.921 -0.688 9.834 1.00 95.12 133 HIS A O 1
ATOM 1062 N N . PRO A 1 134 ? 0.662 -0.071 11.317 1.00 95.31 134 PRO A N 1
ATOM 1063 C CA . PRO A 1 134 ? -0.301 0.116 12.397 1.00 95.31 134 PRO A CA 1
ATOM 1064 C C . PRO A 1 134 ? -1.286 1.253 12.109 1.00 95.31 134 PRO A C 1
ATOM 1066 O O . PRO A 1 134 ? -2.457 1.111 12.441 1.00 95.31 134 PRO A O 1
ATOM 1069 N N . ILE A 1 135 ? -0.883 2.336 11.429 1.00 96.75 135 ILE A N 1
ATOM 1070 C CA . ILE A 1 135 ? -1.818 3.407 11.037 1.00 96.75 135 ILE A CA 1
ATOM 1071 C C . ILE A 1 135 ? -2.934 2.857 10.138 1.00 96.75 135 ILE A C 1
ATOM 1073 O O . ILE A 1 135 ? -4.112 3.081 10.414 1.00 96.75 135 ILE A O 1
ATOM 1077 N N . MET A 1 136 ? -2.589 2.103 9.089 1.00 98.00 136 MET A N 1
ATOM 1078 C CA . MET A 1 136 ? -3.587 1.519 8.189 1.00 98.00 136 MET A CA 1
ATOM 1079 C C . MET A 1 136 ? -4.448 0.470 8.897 1.00 98.00 136 MET A C 1
ATOM 1081 O O . MET A 1 136 ? -5.658 0.443 8.684 1.00 98.00 136 MET A O 1
ATOM 1085 N N . ALA A 1 137 ? -3.860 -0.348 9.776 1.00 96.31 137 ALA A N 1
ATOM 1086 C CA . ALA A 1 137 ? -4.608 -1.312 10.581 1.00 96.31 137 ALA A CA 1
ATOM 1087 C C . ALA A 1 137 ? -5.627 -0.618 11.499 1.00 96.31 137 ALA A C 1
ATOM 1089 O O . ALA A 1 137 ? -6.787 -1.019 11.550 1.00 96.31 137 ALA A O 1
ATOM 1090 N N . LEU A 1 138 ? -5.237 0.475 12.158 1.00 96.00 138 LEU A N 1
ATOM 1091 C CA . LEU A 1 138 ? -6.143 1.260 12.995 1.00 96.00 138 LEU A CA 1
ATOM 1092 C C . LEU A 1 138 ? -7.271 1.896 12.185 1.00 96.00 138 LEU A C 1
ATOM 1094 O O . LEU A 1 138 ? -8.393 1.958 12.676 1.00 96.00 138 LEU A O 1
ATOM 1098 N N . ILE A 1 139 ? -7.028 2.331 10.944 1.00 97.62 139 ILE A N 1
ATOM 1099 C CA . ILE A 1 139 ? -8.110 2.820 10.073 1.00 97.62 139 ILE A CA 1
ATOM 1100 C C . ILE A 1 139 ? -9.135 1.710 9.828 1.00 97.62 139 ILE A C 1
ATOM 1102 O O . ILE A 1 139 ? -10.327 1.979 9.915 1.00 97.62 139 ILE A O 1
ATOM 1106 N N . VAL A 1 140 ? -8.693 0.477 9.571 1.00 97.62 140 VAL A N 1
ATOM 1107 C CA . VAL A 1 140 ? -9.585 -0.679 9.362 1.00 97.62 140 VAL A CA 1
ATOM 1108 C C . VAL A 1 140 ? -10.367 -1.009 10.637 1.00 97.62 140 VAL A C 1
ATOM 1110 O O . VAL A 1 140 ? -11.585 -1.165 10.578 1.00 97.62 140 VAL A O 1
ATOM 1113 N N . PHE A 1 141 ? -9.697 -1.052 11.794 1.00 95.25 141 PHE A N 1
ATOM 1114 C CA . PHE A 1 141 ? -10.321 -1.401 13.077 1.00 95.25 141 PHE A CA 1
ATOM 1115 C C . PHE A 1 141 ? -11.218 -0.313 13.667 1.00 95.25 141 PHE A C 1
ATOM 1117 O O . PHE A 1 141 ? -12.058 -0.608 14.509 1.00 95.25 141 PHE A O 1
ATOM 1124 N N . THR A 1 142 ? -11.064 0.935 13.226 1.00 94.94 142 THR A N 1
ATOM 1125 C CA . THR A 1 142 ? -11.912 2.058 13.654 1.00 94.94 142 THR A CA 1
ATOM 1126 C C . THR A 1 142 ? -13.024 2.372 12.649 1.00 94.94 142 THR A C 1
ATOM 1128 O O . THR A 1 142 ? -13.646 3.432 12.733 1.00 94.94 142 THR A O 1
ATOM 1131 N N . GLU A 1 143 ? -13.261 1.491 11.668 1.00 95.94 143 GLU A N 1
ATOM 1132 C CA . GLU A 1 143 ? -14.468 1.537 10.835 1.00 95.94 143 GLU A CA 1
ATOM 1133 C C . GLU A 1 143 ? -15.720 1.152 11.646 1.00 95.94 143 GLU A C 1
ATOM 1135 O O . GLU A 1 143 ? -15.605 0.408 12.620 1.00 95.94 143 GLU A O 1
ATOM 1140 N N . PRO A 1 144 ? -16.924 1.607 11.238 1.00 94.19 144 PRO A N 1
ATOM 1141 C CA . PRO A 1 144 ? -18.175 1.210 11.887 1.00 94.19 144 PRO A CA 1
ATOM 1142 C C . PRO A 1 144 ? -18.410 -0.307 11.877 1.00 94.19 144 PRO A C 1
ATOM 1144 O O . PRO A 1 144 ? -18.974 -0.841 12.828 1.00 94.19 144 PRO A O 1
ATOM 1147 N N . ASP A 1 145 ? -17.966 -0.988 10.816 1.00 95.50 145 ASP A N 1
ATOM 1148 C CA . ASP A 1 145 ? -17.943 -2.448 10.702 1.00 95.50 145 ASP A CA 1
ATOM 1149 C C . ASP A 1 145 ? -16.521 -2.933 10.329 1.00 95.50 145 ASP A C 1
ATOM 1151 O O . ASP A 1 145 ? -16.145 -2.915 9.149 1.00 95.50 145 ASP A O 1
ATOM 1155 N N . PRO A 1 146 ? -15.695 -3.326 11.323 1.00 94.56 146 PRO A N 1
ATOM 1156 C CA . PRO A 1 146 ? -14.319 -3.781 11.102 1.00 94.56 146 PRO A CA 1
ATOM 1157 C C . PRO A 1 146 ? -14.192 -5.101 10.328 1.00 94.56 146 PRO A C 1
ATOM 1159 O O . PRO A 1 146 ? -13.209 -5.313 9.616 1.00 94.56 146 PRO A O 1
ATOM 1162 N N . GLU A 1 147 ? -15.162 -6.010 10.463 1.00 93.62 147 GLU A N 1
ATOM 1163 C CA . GLU A 1 147 ? -15.139 -7.282 9.734 1.00 93.62 147 GLU A CA 1
ATOM 1164 C C . GLU A 1 147 ? -15.400 -7.019 8.249 1.00 93.62 147 GLU A C 1
ATOM 1166 O O . GLU A 1 147 ? -14.638 -7.450 7.375 1.00 93.62 147 GLU A O 1
ATOM 1171 N N . GLU A 1 148 ? -16.444 -6.241 7.954 1.00 94.25 148 GLU A N 1
ATOM 1172 C CA . GLU A 1 148 ? -16.790 -5.874 6.587 1.00 94.25 148 GLU A CA 1
ATOM 1173 C C . GLU A 1 148 ? -15.695 -5.009 5.937 1.00 94.25 148 GLU A C 1
ATOM 1175 O O . GLU A 1 148 ? -15.410 -5.156 4.741 1.00 94.25 148 GLU A O 1
ATOM 1180 N N . SER A 1 149 ? -15.032 -4.140 6.709 1.00 95.88 149 SER A N 1
ATOM 1181 C CA . SER A 1 149 ? -13.929 -3.310 6.218 1.00 95.88 149 SER A CA 1
ATOM 1182 C C . SER A 1 149 ? -12.713 -4.141 5.812 1.00 95.88 149 SER A C 1
ATOM 1184 O O . SER A 1 149 ? -12.184 -3.935 4.714 1.00 95.88 149 SER A O 1
ATOM 1186 N N . LEU A 1 150 ? -12.319 -5.131 6.621 1.00 96.06 150 LEU A N 1
ATOM 1187 C CA . LEU A 1 150 ? -11.232 -6.052 6.291 1.00 96.06 150 LEU A CA 1
ATOM 1188 C C . LEU A 1 150 ? -11.565 -6.874 5.042 1.00 96.06 150 LEU A C 1
ATOM 1190 O O . LEU A 1 150 ? -10.736 -6.999 4.135 1.00 96.06 150 LEU A O 1
ATOM 1194 N N . ILE A 1 151 ? -12.797 -7.384 4.953 1.00 95.31 151 ILE A N 1
ATOM 1195 C CA . ILE A 1 151 ? -13.240 -8.158 3.792 1.00 95.31 151 ILE A CA 1
ATOM 1196 C C . ILE A 1 151 ? -13.156 -7.318 2.517 1.00 95.31 151 ILE A C 1
ATOM 1198 O O . ILE A 1 151 ? -12.624 -7.769 1.498 1.00 95.31 151 ILE A O 1
ATOM 1202 N N . ARG A 1 152 ? -13.654 -6.079 2.560 1.00 95.50 152 ARG A N 1
ATOM 1203 C CA . ARG A 1 152 ? -13.600 -5.177 1.406 1.00 95.50 152 ARG A CA 1
ATOM 1204 C C . ARG A 1 152 ? -12.186 -4.759 1.053 1.00 95.50 152 ARG A C 1
ATOM 1206 O O . ARG A 1 152 ? -11.882 -4.706 -0.135 1.00 95.50 152 ARG A O 1
ATOM 1213 N N . LEU A 1 153 ? -11.331 -4.490 2.037 1.00 97.25 153 LEU A N 1
ATOM 1214 C CA . LEU A 1 153 ? -9.920 -4.186 1.808 1.00 97.25 153 LEU A CA 1
ATOM 1215 C C . LEU A 1 153 ? -9.274 -5.280 0.956 1.00 97.25 153 LEU A C 1
ATOM 1217 O O . LEU A 1 153 ? -8.756 -4.997 -0.125 1.00 97.25 153 LEU A O 1
ATOM 1221 N N . ILE A 1 154 ? -9.375 -6.535 1.397 1.00 96.75 154 ILE A N 1
ATOM 1222 C CA . ILE A 1 154 ? -8.712 -7.649 0.715 1.00 96.75 154 ILE A CA 1
ATOM 1223 C C . ILE A 1 154 ? -9.356 -7.925 -0.650 1.00 96.75 154 ILE A C 1
ATOM 1225 O O . ILE A 1 154 ? -8.634 -8.113 -1.630 1.00 96.75 154 ILE A O 1
ATOM 1229 N N . LYS A 1 155 ? -10.694 -7.867 -0.768 1.00 95.81 155 LYS A N 1
ATOM 1230 C CA . LYS A 1 155 ? -11.390 -7.997 -2.064 1.00 95.81 155 LYS A CA 1
ATOM 1231 C C . LYS A 1 155 ? -10.926 -6.943 -3.068 1.00 95.81 155 LYS A C 1
ATOM 1233 O O . LYS A 1 155 ? -10.574 -7.291 -4.190 1.00 95.81 155 LYS A O 1
ATOM 1238 N N . ARG A 1 156 ? -10.896 -5.666 -2.674 1.00 97.06 156 ARG A N 1
ATOM 1239 C CA . ARG A 1 156 ? -10.492 -4.554 -3.552 1.00 97.06 156 ARG A CA 1
ATOM 1240 C C . ARG A 1 156 ? -9.035 -4.676 -3.985 1.00 97.06 156 ARG A C 1
ATOM 1242 O O . ARG A 1 156 ? -8.736 -4.427 -5.150 1.00 97.06 156 ARG A O 1
ATOM 1249 N N . CYS A 1 157 ? -8.156 -5.127 -3.090 1.00 97.62 157 CYS A N 1
ATOM 1250 C CA . CYS A 1 157 ? -6.782 -5.464 -3.448 1.00 97.62 157 CYS A CA 1
ATOM 1251 C C . CYS A 1 157 ? -6.735 -6.622 -4.456 1.00 97.62 157 CYS A C 1
ATOM 1253 O O . CYS A 1 157 ? -6.085 -6.505 -5.492 1.00 97.62 157 CYS A O 1
ATOM 1255 N N . ALA A 1 158 ? -7.482 -7.705 -4.220 1.00 97.25 158 ALA A N 1
ATOM 1256 C CA . ALA A 1 158 ? -7.530 -8.857 -5.119 1.00 97.25 158 ALA A CA 1
ATOM 1257 C C . ALA A 1 158 ? -8.061 -8.519 -6.516 1.00 97.25 158 ALA A C 1
ATOM 1259 O O . ALA A 1 158 ? -7.541 -9.038 -7.504 1.00 97.25 158 ALA A O 1
ATOM 1260 N N . TYR A 1 159 ? -9.052 -7.626 -6.609 1.00 96.81 159 TYR A N 1
ATOM 1261 C CA . TYR A 1 159 ? -9.609 -7.164 -7.881 1.00 96.81 159 TYR A CA 1
ATOM 1262 C C . TYR A 1 159 ? -8.565 -6.513 -8.779 1.00 96.81 159 TYR A C 1
ATOM 1264 O O . TYR A 1 159 ? -8.739 -6.519 -9.987 1.00 96.81 159 TYR A O 1
ATOM 1272 N N . ILE A 1 160 ? -7.493 -5.962 -8.213 1.00 97.44 160 ILE A N 1
ATOM 1273 C CA . ILE A 1 160 ? -6.426 -5.313 -8.974 1.00 97.44 160 ILE A CA 1
ATOM 1274 C C . ILE A 1 160 ? -5.235 -6.264 -9.103 1.00 97.44 160 ILE A C 1
ATOM 1276 O O . ILE A 1 160 ? -4.815 -6.574 -10.216 1.00 97.44 160 ILE A O 1
ATOM 1280 N N . ILE A 1 161 ? -4.724 -6.778 -7.981 1.00 97.00 161 ILE A N 1
ATOM 1281 C CA . ILE A 1 161 ? -3.474 -7.546 -7.941 1.00 97.00 161 ILE A CA 1
ATOM 1282 C C . ILE A 1 161 ? -3.541 -8.768 -8.858 1.00 97.00 161 ILE A C 1
ATOM 1284 O O . ILE A 1 161 ? -2.630 -8.989 -9.659 1.00 97.00 161 ILE A O 1
ATOM 1288 N N . VAL A 1 162 ? -4.629 -9.54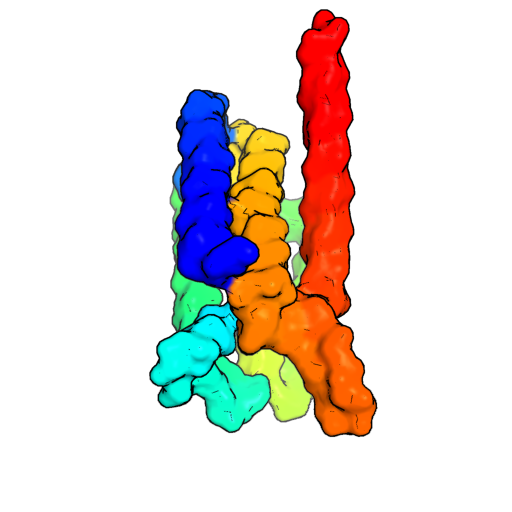2 -8.789 1.00 96.69 162 VAL A N 1
ATOM 1289 C CA . VAL A 1 162 ? -4.736 -10.803 -9.531 1.00 96.69 162 VAL A CA 1
ATOM 1290 C C . VAL A 1 162 ? -4.925 -10.562 -11.036 1.00 96.69 162 VAL A C 1
ATOM 1292 O O . VAL A 1 162 ? -4.105 -11.070 -11.808 1.00 96.69 162 VAL A O 1
ATOM 1295 N N . PRO A 1 163 ? -5.921 -9.777 -11.504 1.00 97.19 163 PRO A N 1
ATOM 1296 C CA . PRO A 1 163 ? -6.140 -9.605 -12.940 1.00 97.19 163 PRO A CA 1
ATOM 1297 C C . PRO A 1 163 ? -4.971 -8.919 -13.646 1.00 97.19 163 PRO A C 1
ATOM 1299 O O . PRO A 1 163 ? -4.552 -9.385 -14.707 1.00 97.19 163 PRO A O 1
ATOM 1302 N N . PHE A 1 164 ? -4.391 -7.867 -13.053 1.00 97.25 164 PHE A N 1
ATOM 1303 C CA . PHE A 1 164 ? -3.255 -7.175 -13.666 1.00 97.25 164 PHE A CA 1
ATOM 1304 C C . PHE A 1 164 ? -1.983 -8.027 -13.671 1.00 97.25 164 PHE A C 1
ATOM 1306 O O . PHE A 1 164 ? -1.234 -7.981 -14.646 1.00 97.25 164 PHE A O 1
ATOM 1313 N N . SER A 1 165 ? -1.763 -8.877 -12.660 1.00 96.69 165 SER A N 1
ATOM 1314 C CA . SER A 1 165 ? -0.637 -9.820 -12.692 1.00 96.69 165 SER A CA 1
ATOM 1315 C C . SER A 1 165 ? -0.777 -10.815 -13.840 1.00 96.69 165 SER A C 1
ATOM 1317 O O . SER A 1 165 ? 0.175 -11.022 -14.591 1.00 96.69 165 SER A O 1
ATOM 1319 N N . VAL A 1 166 ? -1.970 -11.388 -14.039 1.00 96.69 166 VAL A N 1
ATOM 1320 C CA . VAL A 1 166 ? -2.231 -12.306 -15.161 1.00 96.69 166 VAL A CA 1
ATOM 1321 C C . VAL A 1 166 ? -2.070 -11.594 -16.505 1.00 96.69 166 VAL A C 1
ATOM 1323 O O . VAL A 1 166 ? -1.449 -12.147 -17.418 1.00 96.69 166 VAL A O 1
ATOM 1326 N N . LEU A 1 167 ? -2.588 -10.367 -16.621 1.00 97.19 167 LEU A N 1
ATOM 1327 C CA . LEU A 1 167 ? -2.453 -9.539 -17.816 1.00 97.19 167 LEU A CA 1
ATOM 1328 C C . LEU A 1 167 ? -0.979 -9.312 -18.171 1.00 97.19 167 LEU A C 1
ATOM 1330 O O . LEU A 1 167 ? -0.583 -9.569 -19.308 1.00 97.19 167 LEU A O 1
ATOM 1334 N N . PHE A 1 168 ? -0.159 -8.874 -17.215 1.00 95.94 168 PHE A N 1
ATOM 1335 C CA . PHE A 1 168 ? 1.251 -8.585 -17.474 1.00 95.94 168 PHE A CA 1
ATOM 1336 C C . PHE A 1 168 ? 2.061 -9.853 -17.739 1.00 95.94 168 PHE A C 1
ATOM 1338 O O . PHE A 1 168 ? 2.880 -9.873 -18.652 1.00 95.94 168 PHE A O 1
ATOM 1345 N N . ILE A 1 169 ? 1.783 -10.959 -17.049 1.00 95.44 169 ILE A N 1
ATOM 1346 C CA . ILE A 1 169 ? 2.482 -12.228 -17.30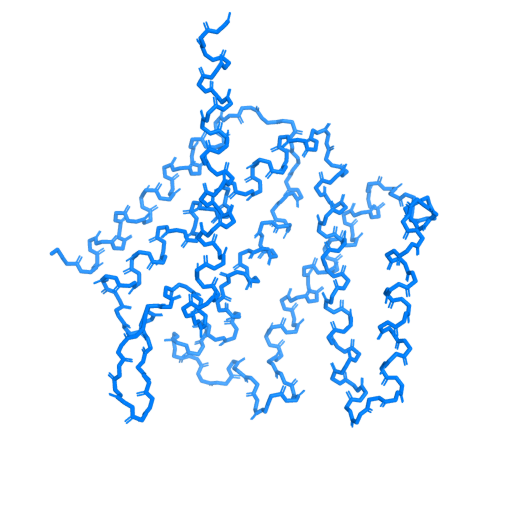4 1.00 95.44 169 ILE A CA 1
ATOM 1347 C C . ILE A 1 169 ? 2.194 -12.760 -18.715 1.00 95.44 169 ILE A C 1
ATOM 1349 O O . ILE A 1 169 ? 3.097 -13.303 -19.361 1.00 95.44 169 ILE A O 1
ATOM 1353 N N . LYS A 1 170 ? 0.948 -12.654 -19.197 1.00 95.56 170 LYS A N 1
ATOM 1354 C CA . LYS A 1 170 ? 0.530 -13.267 -20.470 1.00 95.56 170 LYS A CA 1
ATOM 1355 C C . LYS A 1 170 ? 0.647 -12.347 -21.683 1.00 95.56 170 LYS A C 1
ATOM 1357 O O . LYS A 1 170 ? 1.016 -12.835 -22.746 1.00 95.56 170 LYS A O 1
ATOM 1362 N N . TYR A 1 171 ? 0.328 -11.063 -21.539 1.00 95.75 171 TYR A N 1
ATOM 1363 C CA . TYR A 1 171 ? 0.144 -10.145 -22.671 1.00 95.75 171 TYR A CA 1
ATOM 1364 C C . TYR A 1 171 ? 1.146 -8.990 -22.714 1.00 95.75 171 TYR A C 1
ATOM 1366 O O . TYR A 1 171 ? 1.342 -8.419 -23.784 1.00 95.75 171 TYR A O 1
ATOM 1374 N N . TYR A 1 172 ? 1.788 -8.668 -21.588 1.00 94.38 172 TYR A N 1
ATOM 1375 C CA . TYR A 1 172 ? 2.818 -7.627 -21.494 1.00 94.38 172 TYR A CA 1
ATOM 1376 C C . TYR A 1 172 ? 4.074 -8.177 -20.798 1.00 94.38 172 TYR A C 1
ATOM 1378 O O . TYR A 1 172 ? 4.427 -7.720 -19.706 1.00 94.38 172 TYR A O 1
ATOM 1386 N N . PRO A 1 173 ? 4.746 -9.188 -21.388 1.00 91.81 173 PRO A N 1
ATOM 1387 C CA . PRO A 1 173 ? 5.858 -9.885 -20.744 1.00 91.81 173 PRO A CA 1
ATOM 1388 C C . PRO A 1 173 ? 7.017 -8.958 -20.354 1.00 91.81 173 PRO A C 1
ATOM 1390 O O . PRO A 1 173 ? 7.715 -9.269 -19.398 1.00 91.81 173 PRO A O 1
ATOM 1393 N N . GLN A 1 174 ? 7.173 -7.805 -21.013 1.00 90.19 174 GLN A N 1
ATOM 1394 C CA . GLN A 1 174 ? 8.141 -6.767 -20.645 1.00 90.19 174 GLN A CA 1
ATOM 1395 C C . GLN A 1 174 ? 7.920 -6.172 -19.242 1.00 90.19 174 GLN A C 1
ATOM 1397 O O . GLN A 1 174 ? 8.831 -5.583 -18.672 1.00 90.19 174 GLN A O 1
ATOM 1402 N N . TRP A 1 175 ? 6.711 -6.298 -18.689 1.00 90.31 175 TRP A N 1
ATOM 1403 C CA . TRP A 1 175 ? 6.367 -5.808 -17.352 1.00 90.31 175 TRP A CA 1
ATOM 1404 C C . TRP A 1 175 ? 6.084 -6.936 -16.363 1.00 90.31 175 TRP A C 1
ATOM 1406 O O . TRP A 1 175 ? 6.259 -6.734 -15.169 1.00 90.31 175 TRP A O 1
ATOM 1416 N N . GLY A 1 176 ? 5.646 -8.104 -16.844 1.00 90.75 176 GLY A N 1
ATOM 1417 C CA . GLY A 1 176 ? 5.236 -9.225 -15.993 1.00 90.75 176 GLY A CA 1
ATOM 1418 C C . GLY A 1 176 ? 6.226 -10.381 -15.888 1.00 90.75 176 GLY A C 1
ATOM 1419 O O . GLY A 1 176 ? 5.897 -11.380 -15.236 1.00 90.75 176 GLY A O 1
ATOM 1420 N N . ARG A 1 177 ? 7.386 -10.300 -16.553 1.00 92.12 177 ARG A N 1
ATOM 1421 C CA . ARG A 1 177 ? 8.429 -11.330 -16.520 1.00 92.12 177 ARG A CA 1
ATOM 1422 C C . ARG A 1 177 ? 9.805 -10.717 -16.321 1.00 92.12 177 ARG A C 1
ATOM 1424 O O . ARG A 1 177 ? 10.102 -9.656 -16.857 1.00 92.12 177 ARG A O 1
ATOM 1431 N N . GLU A 1 178 ? 10.643 -11.432 -15.591 1.00 88.50 178 GLU A N 1
ATOM 1432 C CA . GLU A 1 178 ? 12.057 -11.110 -15.413 1.00 88.50 178 GLU A CA 1
ATOM 1433 C C . GLU A 1 178 ? 12.894 -12.331 -15.762 1.00 88.50 178 GLU A C 1
ATOM 1435 O O . GLU A 1 178 ? 12.479 -13.465 -15.513 1.00 88.50 178 GLU A O 1
ATOM 1440 N N . PHE A 1 179 ? 14.060 -12.100 -16.352 1.00 87.75 179 PHE A N 1
ATOM 1441 C CA . PHE A 1 179 ? 14.978 -13.157 -16.752 1.00 87.75 179 PHE A CA 1
ATOM 1442 C C . PHE A 1 179 ? 16.198 -13.117 -15.849 1.00 87.75 179 PHE A C 1
ATOM 1444 O O . PHE A 1 179 ? 16.752 -12.048 -15.594 1.00 87.75 179 PHE A O 1
ATOM 1451 N N . ASP A 1 180 ? 16.592 -14.286 -15.359 1.00 84.88 180 ASP A N 1
ATOM 1452 C CA . ASP A 1 180 ? 17.808 -14.408 -14.572 1.00 84.88 180 ASP A CA 1
ATOM 1453 C C . ASP A 1 180 ? 19.033 -14.004 -15.421 1.00 84.88 180 ASP A C 1
ATOM 1455 O O . ASP A 1 180 ? 19.191 -14.536 -16.525 1.00 84.88 180 ASP A O 1
ATOM 1459 N N . PRO A 1 181 ? 19.902 -13.093 -14.940 1.00 85.06 181 PRO A N 1
ATOM 1460 C CA . PRO A 1 181 ? 21.017 -12.576 -15.737 1.00 85.06 181 PRO A CA 1
ATOM 1461 C C . PRO A 1 181 ? 22.042 -13.634 -16.158 1.00 85.06 181 PRO A C 1
ATOM 1463 O O . PRO A 1 181 ? 22.720 -13.453 -17.166 1.00 85.06 181 PRO A O 1
ATOM 1466 N N . TRP A 1 182 ? 22.172 -14.721 -15.393 1.00 87.19 182 TRP A N 1
ATOM 1467 C CA . TRP A 1 182 ? 23.213 -15.730 -15.591 1.00 87.19 182 TRP A CA 1
ATOM 1468 C C . TRP A 1 182 ? 22.705 -16.942 -16.371 1.00 87.19 182 TRP A C 1
ATOM 1470 O O . TRP A 1 182 ? 23.402 -17.478 -17.226 1.00 87.19 182 TRP A O 1
ATOM 1480 N N . THR A 1 183 ? 21.483 -17.379 -16.076 1.00 89.56 183 THR A N 1
ATOM 1481 C CA . THR A 1 183 ? 20.877 -18.597 -16.630 1.00 89.56 183 THR A CA 1
ATOM 1482 C C . THR A 1 183 ? 19.875 -18.318 -17.748 1.00 89.56 183 THR A C 1
ATOM 1484 O O . THR A 1 183 ? 19.466 -19.248 -18.442 1.00 89.56 183 THR A O 1
ATOM 1487 N N . GLY A 1 184 ? 19.429 -17.067 -17.910 1.00 87.31 184 GLY A N 1
ATOM 1488 C CA . GLY A 1 184 ? 18.390 -16.683 -18.869 1.00 87.31 184 GLY A CA 1
ATOM 1489 C C . GLY A 1 184 ? 17.005 -17.256 -18.549 1.00 87.31 184 GLY A C 1
ATOM 1490 O O . GLY A 1 184 ? 16.091 -17.153 -19.368 1.00 87.31 184 GLY A O 1
ATOM 1491 N N . GLN A 1 185 ? 16.821 -17.877 -17.379 1.00 88.56 185 GLN A N 1
ATOM 1492 C CA . GLN A 1 185 ? 15.553 -18.490 -16.996 1.00 88.56 185 GLN A CA 1
ATOM 1493 C C . GLN A 1 185 ? 14.492 -17.418 -16.742 1.00 88.56 185 GLN A C 1
ATOM 1495 O O . GLN A 1 185 ? 14.676 -16.511 -15.928 1.00 88.56 185 GLN A O 1
ATOM 1500 N N . GLY A 1 186 ? 13.363 -17.534 -17.443 1.00 87.31 186 GLY A N 1
ATOM 1501 C CA . GLY A 1 186 ? 12.232 -16.626 -17.295 1.00 87.31 186 GLY A CA 1
ATOM 1502 C C . GLY A 1 186 ? 11.439 -16.913 -16.022 1.00 87.31 186 GLY A C 1
ATOM 1503 O O . GLY A 1 186 ? 11.022 -18.041 -15.769 1.00 87.31 186 GLY A O 1
ATOM 1504 N N . THR A 1 187 ? 11.174 -15.874 -15.240 1.00 92.56 187 THR A N 1
ATOM 1505 C CA . THR A 1 187 ? 10.357 -15.930 -14.028 1.00 92.56 187 THR A CA 1
ATOM 1506 C C . THR A 1 187 ? 9.159 -15.001 -14.144 1.00 92.56 187 THR A C 1
ATOM 1508 O O . THR A 1 187 ? 9.222 -13.938 -14.760 1.00 92.56 187 THR A O 1
ATOM 1511 N N . PHE A 1 188 ? 8.031 -15.417 -13.570 1.00 94.38 188 PHE A N 1
ATOM 1512 C CA . PHE A 1 188 ? 6.821 -14.604 -13.537 1.00 94.38 188 PHE A CA 1
ATOM 1513 C C . PHE A 1 188 ? 6.838 -13.691 -12.319 1.00 94.38 188 PHE A C 1
ATOM 1515 O O . PHE A 1 188 ? 6.963 -14.159 -11.188 1.00 94.38 188 PHE A O 1
ATOM 1522 N N . THR A 1 189 ? 6.688 -12.393 -12.561 1.00 92.94 189 THR A N 1
ATOM 1523 C CA . THR A 1 189 ? 6.715 -11.358 -11.520 1.00 92.94 189 THR A CA 1
ATOM 1524 C C . THR A 1 189 ? 5.404 -10.577 -11.453 1.00 92.94 189 THR A C 1
ATOM 1526 O O . THR A 1 189 ? 5.065 -10.041 -10.396 1.00 92.94 189 THR A O 1
ATOM 1529 N N . GLY A 1 190 ? 4.593 -10.595 -12.518 1.00 94.50 190 GLY A N 1
ATOM 1530 C CA . GLY A 1 190 ? 3.280 -9.945 -12.527 1.00 94.50 190 GLY A CA 1
ATOM 1531 C C . GLY A 1 190 ? 3.403 -8.446 -12.277 1.00 94.50 190 GLY A C 1
ATOM 1532 O O . GLY A 1 190 ? 4.179 -7.773 -12.944 1.00 94.50 190 GLY A O 1
ATOM 1533 N N . ILE A 1 191 ? 2.649 -7.918 -11.311 1.00 94.62 191 ILE A N 1
ATOM 1534 C CA . ILE A 1 191 ? 2.771 -6.508 -10.900 1.00 94.62 191 ILE A CA 1
ATOM 1535 C C . ILE A 1 191 ? 3.854 -6.268 -9.837 1.00 94.62 191 ILE A C 1
ATOM 1537 O O . IL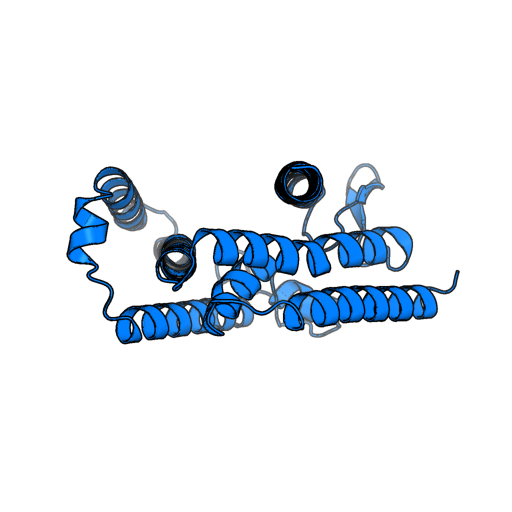E A 1 191 ? 4.021 -5.140 -9.380 1.00 94.62 191 ILE A O 1
ATOM 1541 N N . THR A 1 192 ? 4.556 -7.314 -9.401 1.00 94.31 192 THR A N 1
ATOM 1542 C CA . THR A 1 192 ? 5.550 -7.255 -8.320 1.00 94.31 192 THR A CA 1
ATOM 1543 C C . THR A 1 192 ? 6.975 -7.199 -8.876 1.00 94.31 192 THR A C 1
ATOM 1545 O O . THR A 1 192 ? 7.193 -7.270 -10.089 1.00 94.31 192 THR A O 1
ATOM 1548 N N . THR A 1 193 ? 7.958 -7.062 -7.988 1.00 87.56 193 THR A N 1
ATOM 1549 C CA . THR A 1 193 ? 9.394 -7.074 -8.313 1.00 87.56 193 THR A CA 1
ATOM 1550 C C . THR A 1 193 ? 10.013 -8.475 -8.313 1.00 87.56 193 THR A C 1
ATOM 1552 O O . THR A 1 193 ? 11.225 -8.599 -8.412 1.00 87.56 193 THR A O 1
ATOM 1555 N N . GLY A 1 194 ? 9.231 -9.545 -8.128 1.00 90.38 194 GLY A N 1
ATOM 1556 C CA . GLY A 1 194 ? 9.806 -10.888 -8.089 1.00 90.38 194 GLY A CA 1
ATOM 1557 C C . GLY A 1 194 ? 8.799 -12.001 -7.820 1.00 90.38 194 GLY A C 1
ATOM 1558 O O . GLY A 1 194 ? 7.787 -11.804 -7.149 1.00 90.38 194 GLY A O 1
ATOM 1559 N N . LYS A 1 195 ? 9.119 -13.218 -8.276 1.00 91.12 195 LYS A N 1
ATOM 1560 C CA . LYS A 1 195 ? 8.245 -14.400 -8.142 1.00 91.12 195 LYS A CA 1
ATOM 1561 C C . LYS A 1 195 ? 7.825 -14.709 -6.699 1.00 91.12 195 LYS A C 1
ATOM 1563 O O . LYS A 1 195 ? 6.708 -15.158 -6.470 1.00 91.12 195 LYS A O 1
ATOM 1568 N N . ASN A 1 196 ? 8.695 -14.437 -5.723 1.00 93.50 196 ASN A N 1
ATOM 1569 C CA . ASN A 1 196 ? 8.415 -14.690 -4.306 1.00 93.50 196 ASN A CA 1
ATOM 1570 C C . ASN A 1 196 ? 7.408 -13.685 -3.732 1.00 93.50 196 ASN A C 1
ATOM 1572 O O . ASN A 1 196 ? 6.565 -14.057 -2.919 1.00 93.50 196 ASN A O 1
ATOM 1576 N N . ALA A 1 197 ? 7.485 -12.418 -4.156 1.00 93.25 197 ALA A N 1
ATOM 1577 C CA . ALA A 1 197 ? 6.508 -11.405 -3.771 1.00 93.25 197 ALA A CA 1
ATOM 1578 C C . ALA A 1 197 ? 5.136 -11.759 -4.353 1.00 93.25 197 ALA A C 1
ATOM 1580 O O . ALA A 1 197 ? 4.188 -11.922 -3.589 1.00 93.25 197 ALA A O 1
ATOM 1581 N N . LEU A 1 198 ? 5.081 -12.041 -5.660 1.00 95.31 198 LEU A N 1
ATOM 1582 C CA . LEU A 1 198 ? 3.859 -12.494 -6.324 1.00 95.31 198 LEU A CA 1
ATOM 1583 C C . LEU A 1 198 ? 3.268 -13.753 -5.668 1.00 95.31 198 LEU A C 1
ATOM 1585 O O . LEU A 1 198 ? 2.068 -13.814 -5.423 1.00 95.31 198 LEU A O 1
ATOM 1589 N N . GLY A 1 199 ? 4.101 -14.750 -5.354 1.00 95.69 199 GLY A N 1
ATOM 1590 C CA . GLY A 1 199 ? 3.661 -15.984 -4.701 1.00 95.69 199 GLY A CA 1
ATOM 1591 C C . GLY A 1 199 ? 3.030 -15.742 -3.328 1.00 95.69 199 GLY A C 1
ATOM 1592 O O . GLY A 1 199 ? 1.978 -16.306 -3.028 1.00 95.69 199 GLY A O 1
ATOM 1593 N N . ARG A 1 200 ? 3.626 -14.861 -2.514 1.00 95.94 200 ARG A N 1
ATOM 1594 C CA . ARG A 1 200 ? 3.071 -14.448 -1.216 1.00 95.94 200 ARG A CA 1
ATOM 1595 C C . ARG A 1 200 ? 1.732 -13.730 -1.373 1.00 95.94 200 ARG A C 1
ATOM 1597 O O . ARG A 1 200 ? 0.799 -14.058 -0.644 1.00 95.94 200 ARG A O 1
ATOM 1604 N N . ASP A 1 201 ? 1.614 -12.813 -2.329 1.00 96.12 201 ASP A N 1
ATOM 1605 C CA . ASP A 1 201 ? 0.359 -12.096 -2.573 1.00 96.12 201 ASP A CA 1
ATOM 1606 C C . ASP A 1 201 ? -0.742 -13.061 -3.030 1.00 96.12 201 ASP A C 1
ATOM 1608 O O . ASP A 1 201 ? -1.851 -13.044 -2.497 1.00 96.12 201 ASP A O 1
ATOM 1612 N N . CYS A 1 202 ? -0.427 -13.976 -3.952 1.00 95.50 202 CYS A N 1
ATOM 1613 C CA . CYS A 1 202 ? -1.352 -15.021 -4.386 1.00 95.50 202 CYS A CA 1
ATOM 1614 C C . CYS A 1 202 ? -1.787 -15.937 -3.236 1.00 95.50 202 CYS A C 1
ATOM 1616 O O . CYS A 1 202 ? -2.961 -16.298 -3.176 1.00 95.50 202 CYS A O 1
ATOM 1618 N N . LEU A 1 203 ? -0.881 -16.299 -2.323 1.00 96.94 203 LEU A N 1
ATOM 1619 C CA . LEU A 1 203 ? -1.208 -17.126 -1.161 1.00 96.94 203 LEU A CA 1
ATOM 1620 C C . LEU A 1 203 ? -2.171 -16.399 -0.218 1.00 96.94 203 LEU A C 1
ATOM 1622 O O . LEU A 1 203 ? -3.209 -16.956 0.133 1.00 96.94 203 LEU A O 1
ATOM 1626 N N . ILE A 1 204 ? -1.860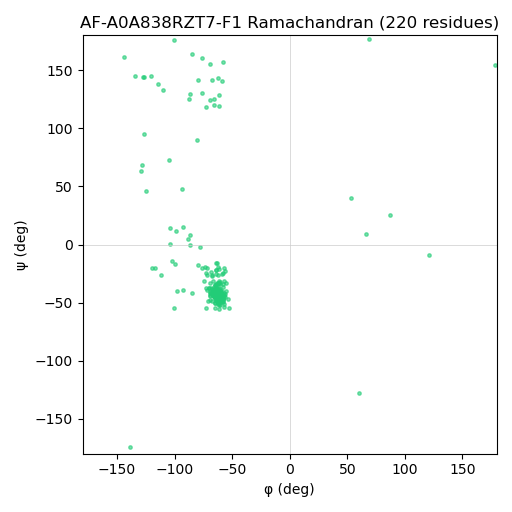 -15.153 0.152 1.00 95.94 204 ILE A N 1
ATOM 1627 C CA . ILE A 1 204 ? -2.682 -14.356 1.074 1.00 95.94 204 ILE A CA 1
ATOM 1628 C C . ILE A 1 204 ? -4.074 -14.120 0.477 1.00 95.94 204 ILE A C 1
ATOM 1630 O O . ILE A 1 204 ? -5.088 -14.397 1.120 1.00 95.94 204 ILE A O 1
ATOM 1634 N N . LEU A 1 205 ? -4.131 -13.642 -0.769 1.00 96.69 205 LEU A N 1
ATOM 1635 C CA . LEU A 1 205 ? -5.393 -13.338 -1.441 1.00 96.69 205 LEU A CA 1
ATOM 1636 C C . LEU A 1 205 ? -6.188 -14.608 -1.745 1.00 96.69 205 LEU A C 1
ATOM 1638 O O . LEU A 1 205 ? -7.398 -14.631 -1.543 1.00 96.69 205 LEU A O 1
ATOM 1642 N N . GLY A 1 206 ? -5.525 -15.670 -2.204 1.00 95.31 206 GLY A N 1
ATOM 1643 C CA . GLY A 1 206 ? -6.160 -16.947 -2.516 1.00 95.31 206 GLY A CA 1
ATOM 1644 C C . GLY A 1 206 ? -6.789 -17.586 -1.283 1.00 95.31 206 GLY A C 1
ATOM 1645 O O . GLY A 1 206 ? -7.967 -17.938 -1.317 1.00 95.31 206 GLY A O 1
ATOM 1646 N N . PHE A 1 207 ? -6.044 -17.659 -0.177 1.00 96.44 207 PHE A N 1
ATOM 1647 C CA . PHE A 1 207 ? -6.559 -18.177 1.090 1.00 96.44 207 PHE A CA 1
ATOM 1648 C C . PHE A 1 207 ? -7.783 -17.384 1.561 1.00 96.44 207 PHE A C 1
ATOM 1650 O O . PHE A 1 207 ? -8.829 -17.964 1.856 1.00 96.44 207 PHE A O 1
ATOM 1657 N N . PHE A 1 208 ? -7.681 -16.052 1.559 1.00 95.81 208 PHE A N 1
ATOM 1658 C CA . PHE A 1 208 ? -8.782 -15.184 1.960 1.00 95.81 208 PHE A CA 1
ATOM 1659 C C . PHE A 1 208 ? -10.020 -15.348 1.064 1.00 95.81 208 PHE A C 1
ATOM 1661 O O . PHE A 1 208 ? -11.133 -15.471 1.570 1.00 95.81 208 PHE A O 1
ATOM 1668 N N . LEU A 1 209 ? -9.852 -15.363 -0.262 1.00 94.25 209 LEU A N 1
ATOM 1669 C CA . LEU A 1 209 ? -10.965 -15.482 -1.207 1.00 94.25 209 LEU A CA 1
ATOM 1670 C C . LEU A 1 209 ? -11.676 -16.831 -1.086 1.00 94.25 209 LEU A C 1
ATOM 1672 O O . LEU A 1 209 ? -12.905 -16.868 -1.126 1.00 94.25 209 LEU A O 1
ATOM 1676 N N . VAL A 1 210 ? -10.926 -17.922 -0.900 1.00 95.19 210 VAL A N 1
ATOM 1677 C CA . VAL A 1 210 ? -11.496 -19.257 -0.670 1.00 95.19 210 VAL A CA 1
ATOM 1678 C C . VAL A 1 210 ? -12.284 -19.281 0.636 1.00 95.19 210 VAL A C 1
ATOM 1680 O O . VAL A 1 210 ? -13.439 -19.704 0.642 1.00 95.19 210 VAL A O 1
ATOM 1683 N N . TRP A 1 211 ? -11.707 -18.773 1.727 1.00 95.31 211 TRP A N 1
ATOM 1684 C CA . TRP A 1 211 ? -12.400 -18.662 3.011 1.00 95.31 211 TRP A CA 1
ATOM 1685 C C . TRP A 1 211 ? -13.685 -17.829 2.899 1.00 95.31 211 TRP A C 1
ATOM 1687 O O . TRP A 1 211 ? -14.751 -18.262 3.343 1.00 95.31 211 TRP A O 1
ATOM 1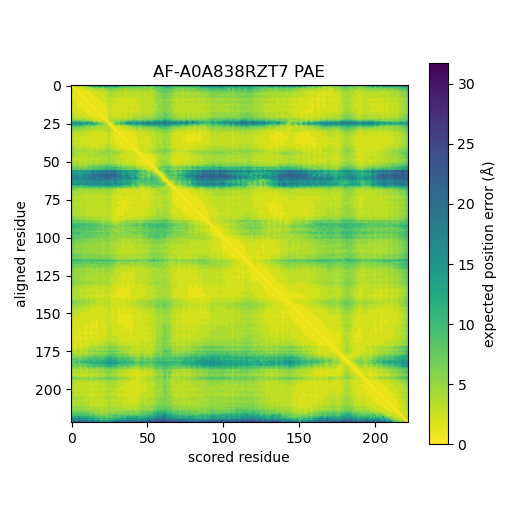697 N N . HIS A 1 212 ? -13.614 -16.665 2.248 1.00 93.38 212 HIS A N 1
ATOM 1698 C CA . HIS A 1 212 ? -14.764 -15.786 2.069 1.00 93.38 212 HIS A CA 1
ATOM 1699 C C . HIS A 1 212 ? -15.865 -16.466 1.248 1.00 93.38 212 HIS A C 1
ATOM 1701 O O . HIS A 1 212 ? -17.022 -16.440 1.658 1.00 93.38 212 HIS A O 1
ATOM 1707 N N . MET A 1 213 ? -15.502 -17.137 0.148 1.00 92.44 213 MET A N 1
ATOM 1708 C CA . MET A 1 213 ? -16.430 -17.892 -0.698 1.00 92.44 213 MET A CA 1
ATOM 1709 C C . MET A 1 213 ? -17.152 -19.002 0.080 1.00 92.44 213 MET A C 1
ATOM 1711 O O . MET A 1 213 ? -18.368 -19.154 -0.045 1.00 92.44 213 MET A O 1
ATOM 1715 N N . LEU A 1 214 ? -16.426 -19.765 0.903 1.00 93.06 214 LEU A N 1
ATOM 1716 C CA . LEU A 1 214 ? -17.006 -20.833 1.724 1.00 93.06 214 LEU A CA 1
ATOM 1717 C C . LEU A 1 214 ? -17.994 -20.278 2.759 1.00 93.06 214 LEU A C 1
ATOM 1719 O O . LEU A 1 214 ? -19.068 -20.848 2.961 1.00 93.06 214 LEU A O 1
ATOM 1723 N N . ASN A 1 215 ? -17.667 -19.142 3.376 1.00 90.44 215 ASN A N 1
ATOM 1724 C CA . ASN A 1 215 ? -18.548 -18.490 4.342 1.00 90.44 215 ASN A CA 1
ATOM 1725 C C . ASN A 1 215 ? -19.800 -17.900 3.692 1.00 90.44 215 ASN A C 1
ATOM 1727 O O . ASN A 1 215 ? -20.891 -18.052 4.240 1.00 90.44 215 ASN A O 1
ATOM 1731 N N . THR A 1 216 ? -19.673 -17.255 2.529 1.00 89.44 216 THR A N 1
ATOM 1732 C CA . THR A 1 216 ? -20.839 -16.748 1.792 1.00 89.44 216 THR A CA 1
ATOM 1733 C C . THR A 1 216 ? -21.749 -17.888 1.356 1.00 89.44 216 THR A C 1
ATOM 1735 O O . THR A 1 216 ? -22.958 -17.799 1.530 1.00 89.44 216 THR A O 1
ATOM 1738 N N . TRP A 1 217 ? -21.174 -19.001 0.893 1.00 87.00 217 TRP A N 1
ATOM 1739 C CA . TRP A 1 217 ? -21.956 -20.154 0.456 1.00 87.00 217 TRP A CA 1
ATOM 1740 C C . TRP A 1 217 ? -22.719 -20.826 1.601 1.00 87.00 217 TRP A C 1
ATOM 1742 O O . TRP A 1 217 ? -23.853 -21.265 1.421 1.00 87.00 217 TRP A O 1
ATOM 1752 N N . ARG A 1 218 ? -22.127 -20.876 2.802 1.00 86.75 218 ARG A N 1
ATOM 1753 C CA . ARG A 1 218 ? -22.815 -21.369 4.001 1.00 86.75 218 ARG A CA 1
ATOM 1754 C C . ARG A 1 218 ? -23.998 -20.473 4.383 1.00 86.75 218 ARG A C 1
ATOM 1756 O O . ARG A 1 218 ? -25.051 -21.003 4.709 1.00 86.75 218 ARG A O 1
ATOM 1763 N N . LYS A 1 219 ? -23.831 -19.147 4.322 1.00 84.62 219 LYS A N 1
ATOM 1764 C CA . LYS A 1 219 ? -24.884 -18.168 4.653 1.00 84.62 219 LYS A CA 1
ATOM 1765 C C . LYS A 1 219 ? -26.053 -18.170 3.661 1.00 84.62 219 LYS A C 1
ATOM 1767 O O . LYS A 1 219 ? -27.149 -17.812 4.047 1.00 84.62 219 LYS A O 1
ATOM 1772 N N . GLU A 1 220 ? -25.834 -18.558 2.405 1.00 78.31 220 GLU A N 1
ATOM 1773 C CA . GLU A 1 220 ? -26.909 -18.683 1.404 1.00 78.31 220 GLU A CA 1
ATOM 1774 C C . GLU A 1 220 ? -27.725 -19.981 1.543 1.00 78.31 220 GLU A C 1
ATOM 1776 O O . GLU A 1 220 ? -28.807 -20.087 0.972 1.00 78.31 220 GLU A O 1
ATOM 1781 N N . ARG A 1 221 ? -27.198 -20.986 2.257 1.00 70.94 221 ARG A N 1
ATOM 1782 C CA . ARG A 1 221 ? -27.830 -22.307 2.425 1.00 70.94 221 ARG A CA 1
ATOM 1783 C C . ARG A 1 221 ? -28.581 -22.495 3.746 1.00 70.94 221 ARG A C 1
ATOM 1785 O O . ARG A 1 221 ? -29.320 -23.472 3.844 1.00 70.94 221 ARG A O 1
ATOM 1792 N N . GLY A 1 222 ? -28.339 -21.649 4.745 1.00 57.22 222 GLY A N 1
ATOM 1793 C CA . GLY A 1 222 ? -29.026 -21.667 6.044 1.00 57.22 222 GLY A CA 1
ATOM 1794 C C . GLY A 1 222 ? -30.026 -20.533 6.136 1.00 57.22 222 GLY A C 1
ATOM 1795 O O . GLY A 1 222 ? -31.105 -20.774 6.713 1.00 57.22 222 GLY A O 1
#

Mean predicted aligned error: 4.9 Å